Protein AF-A0ABD1D2Y3-F1 (afdb_monomer)

Structure (mmCIF, N/CA/C/O backbone):
data_AF-A0ABD1D2Y3-F1
#
_entry.id   AF-A0ABD1D2Y3-F1
#
loop_
_atom_site.group_PDB
_atom_site.id
_atom_site.type_symbol
_atom_site.label_atom_id
_atom_site.label_alt_id
_atom_site.label_comp_id
_atom_site.label_asym_id
_atom_site.label_entity_id
_atom_site.label_seq_id
_atom_site.pdbx_PDB_ins_code
_atom_site.Cartn_x
_atom_site.Cartn_y
_atom_site.Cartn_z
_atom_site.occupancy
_atom_site.B_iso_or_equiv
_atom_site.auth_seq_id
_atom_site.auth_comp_id
_atom_site.auth_asym_id
_atom_site.auth_atom_id
_atom_site.pdbx_PDB_model_num
ATOM 1 N N . MET A 1 1 ? -33.681 12.086 17.241 1.00 41.03 1 MET A N 1
ATOM 2 C CA . MET A 1 1 ? -33.984 13.473 16.838 1.00 41.03 1 MET A CA 1
ATOM 3 C C . MET A 1 1 ? -32.694 14.278 16.810 1.00 41.03 1 MET A C 1
ATOM 5 O O . MET A 1 1 ? -32.224 14.688 17.855 1.00 41.03 1 MET A O 1
ATOM 9 N N . SER A 1 2 ? -32.106 14.436 15.630 1.00 34.97 2 SER A N 1
ATOM 10 C CA . SER A 1 2 ? -31.665 15.720 15.072 1.00 34.97 2 SER A CA 1
ATOM 11 C C . SER A 1 2 ? -31.356 15.434 13.601 1.00 34.97 2 SER A C 1
ATOM 13 O O . SER A 1 2 ? -30.567 14.550 13.270 1.00 34.97 2 SER A O 1
ATOM 15 N N . GLY A 1 3 ? -32.131 16.057 12.718 1.00 41.81 3 GLY A N 1
ATOM 16 C CA . GLY A 1 3 ? -31.920 15.987 11.283 1.00 41.81 3 GLY A CA 1
ATOM 17 C C . GLY A 1 3 ? -30.818 16.964 10.914 1.00 41.81 3 GLY A C 1
ATOM 18 O O . GLY A 1 3 ? -30.924 18.146 11.219 1.00 41.81 3 GLY A O 1
ATOM 19 N N . ILE A 1 4 ? -29.780 16.461 10.259 1.00 38.25 4 ILE A N 1
ATOM 20 C CA . ILE A 1 4 ? -28.922 17.268 9.400 1.00 38.25 4 ILE A CA 1
ATOM 21 C C . ILE A 1 4 ? -28.957 16.561 8.048 1.00 38.25 4 ILE A C 1
ATOM 23 O O . ILE A 1 4 ? -28.270 15.563 7.824 1.00 38.25 4 ILE A O 1
ATOM 27 N N . GLN A 1 5 ? -29.870 17.012 7.186 1.00 40.81 5 GLN A N 1
ATOM 28 C CA . GLN A 1 5 ? -29.806 16.730 5.758 1.00 40.81 5 GLN A CA 1
ATOM 29 C C . GLN A 1 5 ? -28.647 17.557 5.198 1.00 40.81 5 GLN A C 1
ATOM 31 O O . GLN A 1 5 ? -28.662 18.780 5.281 1.00 40.81 5 GLN A O 1
ATOM 36 N N . ASN A 1 6 ? -27.632 16.889 4.657 1.00 37.16 6 ASN A N 1
ATOM 37 C CA . ASN A 1 6 ? -26.575 17.553 3.904 1.00 37.16 6 ASN A CA 1
ATOM 38 C C . ASN A 1 6 ? -27.074 17.794 2.474 1.00 37.16 6 ASN A C 1
ATOM 40 O O . ASN A 1 6 ? -26.998 16.896 1.635 1.00 37.16 6 ASN A O 1
ATOM 44 N N . GLU A 1 7 ? -27.566 19.000 2.198 1.00 36.88 7 GLU A N 1
ATOM 45 C CA . GLU A 1 7 ? -27.923 19.486 0.854 1.00 36.88 7 GLU A CA 1
ATOM 46 C C . GLU A 1 7 ? -26.685 19.908 0.040 1.00 36.88 7 GLU A C 1
ATOM 48 O O . GLU A 1 7 ? -26.599 21.012 -0.484 1.00 36.88 7 GLU A O 1
ATOM 53 N N . ALA A 1 8 ? -25.687 19.031 -0.077 1.00 38.47 8 ALA A N 1
ATOM 54 C CA . ALA A 1 8 ? -24.479 19.316 -0.862 1.00 38.47 8 ALA A CA 1
ATOM 55 C C . ALA A 1 8 ? -24.481 18.657 -2.256 1.00 38.47 8 ALA A C 1
ATOM 57 O O . ALA A 1 8 ? -23.430 18.586 -2.886 1.00 38.47 8 ALA A O 1
ATOM 58 N N . PHE A 1 9 ? -25.620 18.133 -2.737 1.00 39.16 9 PHE A N 1
ATOM 59 C CA . PHE A 1 9 ? -25.654 17.347 -3.983 1.00 39.16 9 PHE A CA 1
ATOM 60 C C . PHE A 1 9 ? -26.811 17.639 -4.961 1.00 39.16 9 PHE A C 1
ATOM 62 O O . PHE A 1 9 ? -26.957 16.887 -5.918 1.00 39.16 9 PHE A O 1
ATOM 69 N N . ASP A 1 10 ? -27.590 18.717 -4.786 1.00 34.22 10 ASP A N 1
ATOM 70 C CA . ASP A 1 10 ? -28.759 19.006 -5.653 1.00 34.22 10 ASP A CA 1
ATOM 71 C C . ASP A 1 10 ? -28.671 20.285 -6.515 1.00 34.22 10 ASP A C 1
ATOM 73 O O . ASP A 1 10 ? -29.636 20.648 -7.183 1.00 34.22 10 ASP A O 1
ATOM 77 N N . HIS A 1 11 ? -27.508 20.938 -6.621 1.00 34.12 11 HIS A N 1
ATOM 78 C CA . HIS A 1 11 ? -27.319 22.063 -7.554 1.00 34.12 11 HIS A CA 1
ATOM 79 C C . HIS A 1 11 ? -26.249 21.776 -8.615 1.00 34.12 11 HIS A C 1
ATOM 81 O O . HIS A 1 11 ? -25.207 22.419 -8.664 1.00 34.12 11 HIS A O 1
ATOM 87 N N . GLU A 1 12 ? -26.533 20.833 -9.516 1.00 39.72 12 GLU A N 1
ATOM 88 C CA . GLU A 1 12 ? -25.776 20.666 -10.769 1.00 39.72 12 GLU A CA 1
ATOM 89 C C . GLU A 1 12 ? -26.723 20.589 -11.981 1.00 39.72 12 GLU A C 1
ATOM 91 O O . GLU A 1 12 ? -26.660 19.695 -12.821 1.00 39.72 12 GLU A O 1
ATOM 96 N N . GLY A 1 13 ? -27.665 21.534 -12.050 1.00 37.09 13 GLY A N 1
ATOM 97 C CA . GLY A 1 13 ? -28.655 21.570 -13.123 1.00 37.09 13 GLY A CA 1
ATOM 98 C C . GLY A 1 13 ? -29.516 22.825 -13.135 1.00 37.09 13 GLY A C 1
ATOM 99 O O . GLY A 1 13 ? -30.727 22.703 -13.034 1.00 37.09 13 GLY A O 1
ATOM 100 N N . ASN A 1 14 ? -28.914 24.019 -13.211 1.00 30.06 14 ASN A N 1
ATOM 101 C CA . ASN A 1 14 ? -29.499 25.172 -13.915 1.00 30.06 14 ASN A CA 1
ATOM 102 C C . ASN A 1 14 ? -28.581 26.405 -13.873 1.00 30.06 14 ASN A C 1
ATOM 104 O O . ASN A 1 14 ? -28.300 26.943 -12.810 1.00 30.06 14 ASN A O 1
ATOM 108 N N . GLY A 1 15 ? -28.196 26.873 -15.065 1.00 35.88 15 GLY A N 1
ATOM 109 C CA . GLY A 1 15 ? -28.003 28.290 -15.387 1.00 35.88 15 GLY A CA 1
ATOM 110 C C . GLY A 1 15 ? -26.860 29.047 -14.708 1.00 35.88 15 GLY A C 1
ATOM 111 O O . GLY A 1 15 ? -27.070 29.723 -13.709 1.00 35.88 15 GLY A O 1
ATOM 112 N N . LEU A 1 16 ? -25.700 29.101 -15.366 1.00 29.33 16 LEU A N 1
ATOM 113 C CA . LEU A 1 16 ? -24.740 30.196 -15.190 1.00 29.33 16 LEU A CA 1
ATOM 114 C C . LEU A 1 16 ? -24.503 30.881 -16.542 1.00 29.33 16 LEU A C 1
ATOM 116 O O . LEU A 1 16 ? -23.605 30.541 -17.306 1.00 29.33 16 LEU A O 1
ATOM 120 N N . GLN A 1 17 ? -25.383 31.843 -16.833 1.00 30.52 17 GLN A N 1
ATOM 121 C CA . GLN A 1 17 ? -25.158 32.924 -17.791 1.00 30.52 17 GLN A CA 1
ATOM 122 C C . GLN A 1 17 ? -24.033 33.813 -17.243 1.00 30.52 17 GLN A C 1
ATOM 124 O O . GLN A 1 17 ? -24.237 34.555 -16.282 1.00 30.52 17 GLN A O 1
ATOM 129 N N . LEU A 1 18 ? -22.842 33.741 -17.835 1.00 31.67 18 LEU A N 1
ATOM 130 C CA . LEU A 1 18 ? -21.769 34.697 -17.569 1.00 31.67 18 LEU A CA 1
ATOM 131 C C . LEU A 1 18 ? -22.012 35.962 -18.399 1.00 31.67 18 LEU A C 1
ATOM 133 O O . LEU A 1 18 ? -21.715 36.032 -19.589 1.00 31.67 18 LEU A O 1
ATOM 137 N N . THR A 1 19 ? -22.569 36.976 -17.743 1.00 28.67 19 THR A N 1
ATOM 138 C CA . THR A 1 19 ? -22.657 38.351 -18.235 1.00 28.67 19 THR A CA 1
ATOM 139 C C . THR A 1 19 ? -21.261 38.933 -18.477 1.00 28.67 19 THR A C 1
ATOM 141 O O . THR A 1 19 ? -20.489 39.133 -17.538 1.00 28.67 19 THR A O 1
ATOM 144 N N . HIS A 1 20 ? -20.960 39.261 -19.735 1.00 29.67 20 HIS A N 1
ATOM 145 C CA . HIS A 1 20 ? -19.811 40.070 -20.141 1.00 29.67 20 HIS A CA 1
ATOM 146 C C . HIS A 1 20 ? -19.915 41.486 -19.545 1.00 29.67 20 HIS A C 1
ATOM 148 O O . HIS A 1 20 ? -20.700 42.315 -20.006 1.00 29.67 20 HIS A O 1
ATOM 154 N N . ARG A 1 21 ? -19.091 41.794 -18.538 1.00 25.98 21 ARG A N 1
ATOM 155 C CA . ARG A 1 21 ? -18.891 43.157 -18.025 1.00 25.98 21 ARG A CA 1
ATOM 156 C C . ARG A 1 21 ? -17.720 43.806 -18.771 1.00 25.98 21 ARG A C 1
ATOM 158 O O . ARG A 1 21 ? -16.565 43.479 -18.520 1.00 25.98 21 ARG A O 1
ATOM 165 N N . LYS A 1 22 ? -18.024 44.727 -19.692 1.00 37.66 22 LYS A N 1
ATOM 166 C CA . LYS A 1 22 ? -17.066 45.692 -20.265 1.00 37.66 22 LYS A CA 1
ATOM 167 C C . LYS A 1 22 ? -16.550 46.611 -19.150 1.00 37.66 22 LYS A C 1
ATOM 169 O O . LYS A 1 22 ? -17.363 47.263 -18.502 1.00 37.66 22 LYS A O 1
ATOM 174 N N . SER A 1 23 ? -15.235 46.709 -18.966 1.00 28.88 23 SER A N 1
ATOM 175 C CA . SER A 1 23 ? -14.603 47.853 -18.296 1.00 28.88 23 SER A CA 1
ATOM 176 C C . SER A 1 23 ? -13.103 47.897 -18.587 1.00 28.88 23 SER A C 1
ATOM 178 O O . SER A 1 23 ? -12.425 46.892 -18.399 1.00 28.88 23 SER A O 1
ATOM 180 N N . GLY A 1 24 ? -12.604 49.074 -18.976 1.00 27.38 24 GLY A N 1
ATOM 181 C CA . GLY A 1 24 ? -11.190 49.431 -18.841 1.00 27.38 24 GLY A CA 1
ATOM 182 C C . GLY A 1 24 ? -10.452 49.743 -20.138 1.00 27.38 24 GLY A C 1
ATOM 183 O O . GLY A 1 24 ? -9.615 48.964 -20.576 1.00 27.38 24 GLY A O 1
ATOM 184 N N . THR A 1 25 ? -10.726 50.910 -20.718 1.00 29.94 25 THR A N 1
ATOM 185 C CA . THR A 1 25 ? -9.814 51.603 -21.636 1.00 29.94 25 THR A CA 1
ATOM 186 C C . THR A 1 25 ? -8.523 51.941 -20.884 1.00 29.94 25 THR A C 1
ATOM 188 O O . THR A 1 25 ? -8.570 52.712 -19.928 1.00 29.94 25 THR A O 1
ATOM 191 N N . ILE A 1 26 ? -7.387 51.384 -21.307 1.00 31.58 26 ILE A N 1
ATOM 192 C CA . ILE A 1 26 ? -6.057 51.851 -20.900 1.00 31.58 26 ILE A CA 1
ATOM 193 C C . ILE A 1 26 ? -5.524 52.714 -22.042 1.00 31.58 26 ILE A C 1
ATOM 195 O O . ILE A 1 26 ? -5.349 52.244 -23.165 1.00 31.58 26 ILE A O 1
ATOM 199 N N . VAL A 1 27 ? -5.335 53.998 -21.746 1.00 35.53 27 VAL A N 1
ATOM 200 C CA . VAL A 1 27 ? -4.615 54.959 -22.581 1.00 35.53 27 VAL A CA 1
ATOM 201 C C . VAL A 1 27 ? -3.128 54.659 -22.424 1.00 35.53 27 VAL A C 1
ATOM 203 O O . VAL A 1 27 ? -2.599 54.837 -21.332 1.00 35.53 27 VAL A O 1
ATOM 206 N N . ASN A 1 28 ? -2.469 54.226 -23.499 1.00 30.78 28 ASN A N 1
ATOM 207 C CA . ASN A 1 28 ? -1.012 54.199 -23.574 1.00 30.78 28 ASN A CA 1
ATOM 208 C C . ASN A 1 28 ? -0.555 55.271 -24.560 1.00 30.78 28 ASN A C 1
ATOM 210 O O . ASN A 1 28 ? -0.774 55.170 -25.766 1.00 30.78 28 ASN A O 1
ATOM 214 N N . THR A 1 29 ? 0.059 56.306 -24.000 1.00 34.41 29 THR A N 1
ATOM 215 C CA . THR A 1 29 ? 0.928 57.244 -24.698 1.00 34.41 29 THR A CA 1
ATOM 216 C C . THR A 1 29 ? 2.308 56.607 -24.755 1.00 34.41 29 THR A C 1
ATOM 218 O O . THR A 1 29 ? 2.915 56.451 -23.705 1.00 34.41 29 THR A O 1
ATOM 221 N N . GLU A 1 30 ? 2.810 56.274 -25.941 1.00 32.75 30 GLU A N 1
ATOM 222 C CA . GLU A 1 30 ? 4.253 56.220 -26.193 1.00 32.75 30 GLU A CA 1
ATOM 223 C C . GLU A 1 30 ? 4.527 56.296 -27.701 1.00 32.75 30 GLU A C 1
ATOM 225 O O . GLU A 1 30 ? 4.077 55.464 -28.487 1.00 32.75 30 GLU A O 1
ATOM 230 N N . ASN A 1 31 ? 5.229 57.365 -28.084 1.00 30.62 31 ASN A N 1
ATOM 231 C CA . ASN A 1 31 ? 5.872 57.540 -29.381 1.00 30.62 31 ASN A CA 1
ATOM 232 C C . ASN A 1 31 ? 7.036 56.547 -29.498 1.00 30.62 31 ASN A C 1
ATOM 234 O O . ASN A 1 31 ? 7.832 56.433 -28.568 1.00 30.62 31 ASN A O 1
ATOM 238 N N . GLY A 1 32 ? 7.191 55.906 -30.654 1.00 29.83 32 GLY A N 1
ATOM 239 C CA . GLY A 1 32 ? 8.350 55.068 -30.940 1.00 29.83 32 GLY A CA 1
ATOM 240 C C . GLY A 1 32 ? 8.332 54.556 -32.372 1.00 29.83 32 GLY A C 1
ATOM 241 O O . GLY A 1 32 ? 7.413 53.849 -32.769 1.00 29.83 32 GLY A O 1
ATOM 242 N N . ASP A 1 33 ? 9.339 54.979 -33.124 1.00 30.86 33 ASP A N 1
ATOM 243 C CA . ASP A 1 33 ? 9.594 54.745 -34.540 1.00 30.86 33 ASP A CA 1
ATOM 244 C C . ASP A 1 33 ? 9.588 53.280 -35.009 1.00 30.86 33 ASP A C 1
ATOM 246 O O . ASP A 1 33 ? 9.881 52.346 -34.267 1.00 30.86 33 ASP A O 1
ATOM 250 N N . SER A 1 34 ? 9.470 53.171 -36.336 1.00 29.97 34 SER A N 1
ATOM 251 C CA . SER A 1 34 ? 9.926 52.082 -37.212 1.00 29.97 34 SER A CA 1
ATOM 252 C C . SER A 1 34 ? 8.887 51.027 -37.591 1.00 29.97 34 SER A C 1
ATOM 254 O O . SER A 1 34 ? 8.600 50.058 -36.891 1.00 29.97 34 SER A O 1
ATOM 256 N N . ALA A 1 35 ? 8.373 51.241 -38.802 1.00 43.06 35 ALA A N 1
ATOM 257 C CA . ALA A 1 35 ? 7.796 50.237 -39.671 1.00 43.06 35 ALA A CA 1
ATOM 258 C C . ALA A 1 35 ? 8.757 49.053 -39.851 1.00 43.06 35 ALA A C 1
ATOM 260 O O . ALA A 1 35 ? 9.929 49.254 -40.144 1.00 43.06 35 ALA A O 1
ATOM 261 N N . ASP A 1 36 ? 8.236 47.843 -39.647 1.00 39.19 36 ASP A N 1
ATOM 262 C CA . ASP A 1 36 ? 8.394 46.681 -40.531 1.00 39.19 36 ASP A CA 1
ATOM 263 C C . ASP A 1 36 ? 7.822 45.451 -39.817 1.00 39.19 36 ASP A C 1
ATOM 265 O O . ASP A 1 36 ? 8.504 44.711 -39.111 1.00 39.19 36 ASP A O 1
ATOM 269 N N . THR A 1 37 ? 6.519 45.212 -39.987 1.00 30.81 37 THR A N 1
ATOM 270 C CA . THR A 1 37 ? 5.919 43.914 -39.660 1.00 30.81 37 THR A CA 1
ATOM 271 C C . THR A 1 37 ? 5.556 43.224 -40.963 1.00 30.81 37 THR A C 1
ATOM 273 O O . THR A 1 37 ? 4.469 43.402 -41.511 1.00 30.81 37 THR A O 1
ATOM 276 N N . ALA A 1 38 ? 6.503 42.437 -41.472 1.00 36.91 38 ALA A N 1
ATOM 277 C CA . ALA A 1 38 ? 6.246 41.472 -42.524 1.00 36.91 38 ALA A CA 1
ATOM 278 C C . ALA A 1 38 ? 5.106 40.537 -42.083 1.00 36.91 38 ALA A C 1
ATOM 280 O O . ALA A 1 38 ? 5.171 39.857 -41.056 1.00 36.91 38 ALA A O 1
ATOM 281 N N . SER A 1 39 ? 4.038 40.528 -42.870 1.00 36.91 39 SER A N 1
ATOM 282 C CA . SER A 1 39 ? 2.887 39.651 -42.734 1.00 36.91 39 SER A CA 1
ATOM 283 C C . SER A 1 39 ? 3.297 38.187 -42.934 1.00 36.91 39 SER A C 1
ATOM 285 O O . SER A 1 39 ? 3.439 37.695 -44.051 1.00 36.91 39 SER A O 1
ATOM 287 N N . LEU A 1 40 ? 3.459 37.446 -41.836 1.00 46.78 40 LEU A N 1
ATOM 288 C CA . LEU A 1 40 ? 3.514 35.982 -41.874 1.00 46.78 40 LEU A CA 1
ATOM 289 C C . LEU A 1 40 ? 2.100 35.422 -42.136 1.00 46.78 40 LEU A C 1
ATOM 291 O O . LEU A 1 40 ? 1.141 35.855 -41.488 1.00 46.78 40 LEU A O 1
ATOM 295 N N . PRO A 1 41 ? 1.920 34.438 -43.039 1.00 47.22 41 PRO A N 1
ATOM 296 C CA . PRO A 1 41 ? 0.601 33.928 -43.398 1.00 47.22 41 PRO A CA 1
ATOM 297 C C . PRO A 1 41 ? 0.079 32.997 -42.291 1.00 47.22 41 PRO A C 1
ATOM 299 O O . PRO A 1 41 ? 0.283 31.785 -42.318 1.00 47.22 41 PRO A O 1
ATOM 302 N N . SER A 1 42 ? -0.611 33.553 -41.291 1.00 51.34 42 SER A N 1
ATOM 303 C CA . SER A 1 42 ? -1.209 32.788 -40.180 1.00 51.34 42 SER A CA 1
ATOM 304 C C . SER A 1 42 ? -2.572 32.163 -40.520 1.00 51.34 42 SER A C 1
ATOM 306 O O . SER A 1 42 ? -3.074 31.321 -39.774 1.00 51.34 42 SER A O 1
ATOM 308 N N . ASN A 1 43 ? -3.161 32.527 -41.664 1.00 57.28 43 ASN A N 1
ATOM 309 C CA . ASN A 1 43 ? -4.552 32.198 -41.989 1.00 57.28 43 ASN A CA 1
ATOM 310 C C . ASN A 1 43 ? -4.737 30.753 -42.507 1.00 57.28 43 ASN A C 1
ATOM 312 O O . ASN A 1 43 ? -5.722 30.084 -42.199 1.00 57.28 43 ASN A O 1
ATOM 316 N N . SER A 1 44 ? -3.752 30.218 -43.240 1.00 57.03 44 SER A N 1
ATOM 317 C CA . SER A 1 44 ? -3.853 28.872 -43.832 1.00 57.03 44 SER A CA 1
ATOM 318 C C . SER A 1 44 ? -3.702 27.755 -42.790 1.00 57.03 44 SER A C 1
ATOM 320 O O . SER A 1 44 ? -4.517 26.835 -42.740 1.00 57.03 44 SER A O 1
ATOM 322 N N . LYS A 1 45 ? -2.718 27.865 -41.881 1.00 56.00 45 LYS A N 1
ATOM 323 C CA . LYS A 1 45 ? -2.490 26.848 -40.838 1.00 56.00 45 LYS A CA 1
ATOM 324 C C . LYS A 1 45 ? -3.667 26.757 -39.863 1.00 56.00 45 LYS A C 1
ATOM 326 O O . LYS A 1 45 ? -4.088 25.653 -39.543 1.00 56.00 45 LYS A O 1
ATOM 331 N N . ARG A 1 46 ? -4.240 27.896 -39.455 1.00 62.56 46 ARG A N 1
ATOM 332 C CA . ARG A 1 46 ? -5.395 27.946 -38.541 1.00 62.56 46 ARG A CA 1
ATOM 333 C C . ARG A 1 46 ? -6.629 27.257 -39.150 1.00 62.56 46 ARG A C 1
ATOM 335 O O . ARG A 1 46 ? -7.205 26.387 -38.516 1.00 62.56 46 ARG A O 1
ATOM 342 N N . THR A 1 47 ? -6.891 27.485 -40.441 1.00 74.12 47 THR A N 1
ATOM 343 C CA . THR A 1 47 ? -7.978 26.820 -41.191 1.00 74.12 47 THR A CA 1
ATOM 344 C C . THR A 1 47 ? -7.829 25.291 -41.253 1.00 74.12 47 THR A C 1
ATOM 346 O O . THR A 1 47 ? -8.822 24.566 -41.256 1.00 74.12 47 THR A O 1
ATOM 349 N N . VAL A 1 48 ? -6.595 24.781 -41.322 1.00 75.94 48 VAL A N 1
ATOM 350 C CA . VAL A 1 48 ? -6.325 23.335 -41.348 1.00 75.94 48 VAL A CA 1
ATOM 351 C C . VAL A 1 48 ? -6.542 22.713 -39.969 1.00 75.94 48 VAL A C 1
ATOM 353 O O . VAL A 1 48 ? -7.220 21.692 -39.885 1.00 75.94 48 VAL A O 1
ATOM 356 N N . TYR A 1 49 ? -6.037 23.336 -38.896 1.00 74.75 49 TYR A N 1
ATOM 357 C CA . TYR A 1 49 ? -6.265 22.858 -37.526 1.00 74.75 49 TYR A CA 1
ATOM 358 C C . TYR A 1 49 ? -7.744 22.899 -37.131 1.00 74.75 49 TYR A C 1
ATOM 360 O O . TYR A 1 49 ? -8.214 21.941 -36.527 1.00 74.75 49 TYR A O 1
ATOM 368 N N . ASP A 1 50 ? -8.487 23.933 -37.534 1.00 78.12 50 ASP A N 1
ATOM 369 C CA . ASP A 1 50 ? -9.920 24.056 -37.237 1.00 78.12 50 ASP A CA 1
ATOM 370 C C . ASP A 1 50 ? -10.738 22.978 -37.974 1.00 78.12 50 ASP A C 1
ATOM 372 O O . ASP A 1 50 ? -11.555 22.289 -37.368 1.00 78.12 50 ASP A O 1
ATOM 376 N N . LYS A 1 51 ? -10.434 22.713 -39.255 1.00 80.81 51 LYS A N 1
ATOM 377 C CA . LYS A 1 51 ? -11.054 21.605 -40.010 1.00 80.81 51 LYS A CA 1
ATOM 378 C C . LYS A 1 51 ? -10.705 20.229 -39.441 1.00 80.81 51 LYS A C 1
ATOM 380 O O . LYS A 1 51 ? -11.540 19.327 -39.460 1.00 80.81 51 LYS A O 1
ATOM 385 N N . LEU A 1 52 ? -9.475 20.046 -38.957 1.00 78.94 52 LEU A N 1
ATOM 386 C CA . LEU A 1 52 ? -9.059 18.831 -38.254 1.00 78.94 52 LEU A CA 1
ATOM 387 C C . LEU A 1 52 ? -9.792 18.688 -36.916 1.00 78.94 52 LEU A C 1
ATOM 389 O O . LEU A 1 52 ? -10.238 17.588 -36.607 1.00 78.94 52 LEU A O 1
ATOM 393 N N . GLY A 1 53 ? -9.969 19.777 -36.166 1.00 79.50 53 GLY A N 1
ATOM 394 C CA . GLY A 1 53 ? -10.742 19.815 -34.925 1.00 79.50 53 GLY A CA 1
ATOM 395 C C . GLY A 1 53 ? -12.197 19.403 -35.139 1.00 79.50 53 GLY A C 1
ATOM 396 O O . GLY A 1 53 ? -12.671 18.485 -34.474 1.00 79.50 53 GLY A O 1
ATOM 397 N N . ASP A 1 54 ? -12.860 19.974 -36.145 1.00 81.75 54 ASP A N 1
ATOM 398 C CA . ASP A 1 54 ? -14.250 19.649 -36.487 1.00 81.75 54 ASP A CA 1
ATOM 399 C C . ASP A 1 54 ? -14.420 18.185 -36.925 1.00 81.75 54 ASP A C 1
ATOM 401 O O . ASP A 1 54 ? -15.399 17.525 -36.567 1.00 81.75 54 ASP A O 1
ATOM 405 N N . LEU A 1 55 ? -13.457 17.635 -37.676 1.00 80.00 55 LEU A N 1
ATOM 406 C CA . LEU A 1 55 ? -13.449 16.215 -38.042 1.00 80.00 55 LEU A CA 1
ATOM 407 C C . LEU A 1 55 ? -13.196 15.312 -36.827 1.00 80.00 55 LEU A C 1
ATOM 409 O O . LEU A 1 55 ? -13.848 14.275 -36.687 1.00 80.00 55 LEU A O 1
ATOM 413 N N . VAL A 1 56 ? -12.280 15.703 -35.939 1.00 82.12 56 VAL A N 1
ATOM 414 C CA . VAL A 1 56 ? -11.965 14.960 -34.713 1.00 82.12 56 VAL A CA 1
ATOM 415 C C . VAL A 1 56 ? -13.154 14.954 -33.760 1.00 82.12 56 VAL A C 1
ATOM 417 O O . VAL A 1 56 ? -13.473 13.896 -33.223 1.00 82.12 56 VAL A O 1
ATOM 420 N N . ASP A 1 57 ? -13.856 16.073 -33.580 1.00 80.62 57 ASP A N 1
ATOM 421 C CA . ASP A 1 57 ? -15.046 16.122 -32.729 1.00 80.62 57 ASP A CA 1
ATOM 422 C C . ASP A 1 57 ? -16.232 15.379 -33.358 1.00 80.62 57 ASP A C 1
ATOM 424 O O . ASP A 1 57 ? -16.935 14.646 -32.654 1.00 80.62 57 ASP A O 1
ATOM 428 N N . LYS A 1 58 ? -16.398 15.447 -34.687 1.00 84.19 58 LYS A N 1
ATOM 429 C CA . LYS A 1 58 ? -17.429 14.688 -35.416 1.00 84.19 58 LYS A CA 1
ATOM 430 C C . LYS A 1 58 ? -17.249 13.174 -35.292 1.00 84.19 58 LYS A C 1
ATOM 432 O O . LYS A 1 58 ? -18.234 12.449 -35.160 1.00 84.19 58 LYS A O 1
ATOM 437 N N . TYR A 1 59 ? -16.008 12.691 -35.296 1.00 84.31 59 TYR A N 1
ATOM 438 C CA . TYR A 1 59 ? -15.690 11.264 -35.192 1.00 84.31 59 TYR A CA 1
ATOM 439 C C . TYR A 1 59 ? -15.155 10.845 -33.820 1.00 84.31 59 TYR A C 1
ATOM 441 O O . TYR A 1 59 ? -14.721 9.710 -33.656 1.00 84.31 59 TYR A O 1
ATOM 449 N N . LYS A 1 60 ? -15.231 11.700 -32.798 1.00 83.06 60 LYS A N 1
ATOM 450 C CA . LYS A 1 60 ? -14.614 11.497 -31.474 1.00 83.06 60 LYS A CA 1
ATOM 451 C C . LYS A 1 60 ? -14.934 10.153 -30.830 1.00 83.06 60 LYS A C 1
ATOM 453 O O . LYS A 1 60 ? -14.055 9.498 -30.273 1.00 83.06 60 LYS A O 1
ATOM 458 N N . ALA A 1 61 ? -16.194 9.726 -30.918 1.00 76.62 61 ALA A N 1
ATOM 459 C CA . ALA A 1 61 ? -16.634 8.436 -30.394 1.00 76.62 61 ALA A CA 1
ATOM 460 C C . ALA A 1 61 ? -16.029 7.264 -31.184 1.00 76.62 61 ALA A C 1
ATOM 462 O O . ALA A 1 61 ? -15.536 6.312 -30.584 1.00 76.62 61 ALA A O 1
ATOM 463 N N . GLN A 1 62 ? -16.006 7.360 -32.516 1.00 82.62 62 GLN A N 1
ATOM 464 C CA . GLN A 1 62 ? -15.415 6.345 -33.389 1.00 82.62 62 GLN A CA 1
ATOM 465 C C . GLN A 1 62 ? -13.893 6.290 -33.249 1.00 82.62 62 GLN A C 1
ATOM 467 O O . GLN A 1 62 ? -13.348 5.201 -33.159 1.00 82.62 62 GLN A O 1
ATOM 472 N N . ILE A 1 63 ? -13.218 7.435 -33.134 1.00 82.12 63 ILE A N 1
ATOM 473 C CA . ILE A 1 63 ? -11.775 7.533 -32.881 1.00 82.12 63 ILE A CA 1
ATOM 474 C C . ILE A 1 63 ? -11.432 6.913 -31.526 1.00 82.12 63 ILE A C 1
ATOM 476 O O . ILE A 1 63 ? -10.490 6.132 -31.435 1.00 82.12 63 ILE A O 1
ATOM 480 N N . ARG A 1 64 ? -12.214 7.196 -30.474 1.00 80.19 64 ARG A N 1
ATOM 481 C CA . ARG A 1 64 ? -12.010 6.589 -29.150 1.00 80.19 64 ARG A CA 1
ATOM 482 C C . ARG A 1 64 ? -12.180 5.068 -29.194 1.00 80.19 64 ARG A C 1
ATOM 484 O O . ARG A 1 64 ? -11.364 4.363 -28.608 1.00 80.19 64 ARG A O 1
ATOM 491 N N . ILE A 1 65 ? -13.208 4.563 -29.880 1.00 80.62 65 ILE A N 1
ATOM 492 C CA . ILE A 1 65 ? -13.433 3.117 -30.038 1.00 80.62 65 ILE A CA 1
ATOM 493 C C . ILE A 1 65 ? -12.317 2.489 -30.877 1.00 80.62 65 ILE A C 1
ATOM 495 O O . ILE A 1 65 ? -11.753 1.484 -30.464 1.00 80.62 65 ILE A O 1
ATOM 499 N N . ALA A 1 66 ? -11.956 3.096 -32.007 1.00 84.31 66 ALA A N 1
ATOM 500 C CA . ALA A 1 66 ? -10.897 2.614 -32.885 1.00 84.31 66 ALA A CA 1
ATOM 501 C C . ALA A 1 66 ? -9.550 2.562 -32.158 1.00 84.31 66 ALA A C 1
ATOM 503 O O . ALA A 1 66 ? -8.874 1.544 -32.208 1.00 84.31 66 ALA A O 1
ATOM 504 N N . TRP A 1 67 ? -9.192 3.608 -31.410 1.00 84.31 67 TRP A N 1
ATOM 505 C CA . TRP A 1 67 ? -7.979 3.626 -30.592 1.00 84.31 67 TRP A CA 1
ATOM 506 C C . TRP A 1 67 ? -7.984 2.518 -29.536 1.00 84.31 67 TRP A C 1
ATOM 508 O O . TRP A 1 67 ? -6.984 1.827 -29.362 1.00 84.31 67 TRP A O 1
ATOM 518 N N . LEU A 1 68 ? -9.120 2.300 -28.867 1.00 81.50 68 LEU A N 1
ATOM 519 C CA . LEU A 1 68 ? -9.251 1.263 -27.847 1.00 81.50 68 LEU A CA 1
ATOM 520 C C . LEU A 1 68 ? -9.150 -0.141 -28.464 1.00 81.50 68 LEU A C 1
ATOM 522 O O . LEU A 1 68 ? -8.448 -0.988 -27.918 1.00 81.50 68 LEU A O 1
ATOM 526 N N . VAL A 1 69 ? -9.776 -0.379 -29.620 1.00 83.69 69 VAL A N 1
ATOM 527 C CA . VAL A 1 69 ? -9.665 -1.638 -30.377 1.00 83.69 69 VAL A CA 1
ATOM 528 C C . VAL A 1 69 ? -8.225 -1.876 -30.829 1.00 83.69 69 VAL A C 1
ATOM 530 O O . VAL A 1 69 ? -7.697 -2.960 -30.599 1.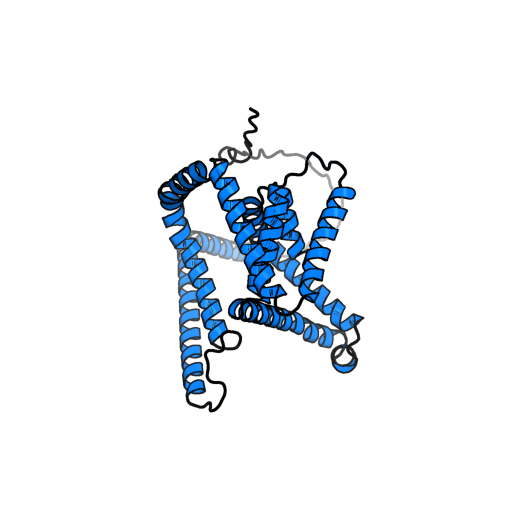00 83.69 69 VAL A O 1
ATOM 533 N N . THR A 1 70 ? -7.560 -0.864 -31.391 1.00 85.69 70 THR A N 1
ATOM 534 C CA . THR A 1 70 ? -6.151 -0.951 -31.798 1.00 85.69 70 THR A CA 1
ATOM 535 C C . THR A 1 70 ? -5.245 -1.261 -30.610 1.00 85.69 70 THR A C 1
ATOM 537 O O . THR A 1 70 ? -4.392 -2.139 -30.702 1.00 85.69 70 THR A O 1
ATOM 540 N N . LEU A 1 71 ? -5.453 -0.600 -29.468 1.00 83.25 71 LEU A N 1
ATOM 541 C CA . LEU A 1 71 ? -4.687 -0.859 -28.251 1.00 83.25 71 LEU A CA 1
ATOM 542 C C . LEU A 1 71 ? -4.899 -2.291 -27.744 1.00 83.25 71 LEU A C 1
ATOM 544 O O . LEU A 1 71 ? -3.930 -2.964 -27.410 1.00 83.25 71 LEU A O 1
ATOM 548 N N . ASN A 1 72 ? -6.138 -2.790 -27.735 1.00 82.56 72 ASN A N 1
ATOM 549 C CA . ASN A 1 72 ? -6.420 -4.175 -27.345 1.00 82.56 72 ASN A CA 1
ATOM 550 C C . ASN A 1 72 ? -5.786 -5.176 -28.324 1.00 82.56 72 ASN A C 1
ATOM 552 O O . ASN A 1 72 ? -5.215 -6.170 -27.885 1.00 82.56 72 ASN A O 1
ATOM 556 N N . ALA A 1 73 ? -5.818 -4.901 -29.631 1.00 84.56 73 ALA A N 1
ATOM 557 C CA . ALA A 1 73 ? -5.184 -5.750 -30.637 1.00 84.56 73 ALA A CA 1
ATOM 558 C C . ALA A 1 73 ? -3.662 -5.829 -30.437 1.00 84.56 73 ALA A C 1
ATOM 560 O O . ALA A 1 73 ? -3.100 -6.921 -30.441 1.00 84.56 73 ALA A O 1
ATOM 561 N N . LEU A 1 74 ? -3.003 -4.693 -30.179 1.00 86.75 74 LEU A N 1
ATOM 562 C CA . LEU A 1 74 ? -1.574 -4.650 -29.852 1.00 86.75 74 LEU A CA 1
ATOM 563 C C . LEU A 1 74 ? -1.249 -5.446 -28.584 1.00 86.75 74 LEU A C 1
ATOM 565 O O . LEU A 1 74 ? -0.271 -6.191 -28.566 1.00 86.75 74 LEU A O 1
ATOM 569 N N . VAL A 1 75 ? -2.084 -5.335 -27.547 1.00 85.94 75 VAL A N 1
ATOM 570 C CA . VAL A 1 75 ? -1.925 -6.111 -26.310 1.00 85.94 75 VAL A CA 1
ATOM 571 C C . VAL A 1 75 ? -2.040 -7.612 -26.583 1.00 85.94 75 VAL A C 1
ATOM 573 O O . VAL A 1 75 ? -1.215 -8.371 -26.085 1.00 85.94 75 VAL A O 1
ATOM 576 N N . ILE A 1 76 ? -3.003 -8.048 -27.402 1.00 84.94 76 ILE A N 1
ATOM 577 C CA . ILE A 1 76 ? -3.175 -9.464 -27.766 1.00 84.94 76 ILE A CA 1
ATOM 578 C C . ILE A 1 76 ? -1.963 -9.983 -28.548 1.00 84.94 76 ILE A C 1
ATOM 580 O O . ILE A 1 76 ? -1.463 -11.061 -28.238 1.00 84.94 76 ILE A O 1
ATOM 584 N N . ILE A 1 77 ? -1.461 -9.219 -29.524 1.00 87.50 77 ILE A N 1
ATOM 585 C CA . ILE A 1 77 ? -0.277 -9.598 -30.312 1.00 87.50 77 ILE A CA 1
ATOM 586 C C . ILE A 1 77 ? 0.950 -9.733 -29.405 1.00 87.50 77 ILE A C 1
ATOM 588 O O . ILE A 1 77 ? 1.660 -10.736 -29.466 1.00 87.50 77 ILE A O 1
ATOM 592 N N . PHE A 1 78 ? 1.173 -8.751 -28.529 1.00 87.12 78 PHE A N 1
ATOM 593 C CA . PHE A 1 78 ? 2.261 -8.786 -27.556 1.00 87.12 78 PHE A CA 1
ATOM 594 C C . PHE A 1 78 ? 2.154 -10.000 -26.626 1.00 87.12 78 PHE A C 1
ATOM 596 O O . PHE A 1 78 ? 3.146 -10.688 -26.397 1.00 87.12 78 PHE A O 1
ATOM 603 N N . PHE A 1 79 ? 0.950 -10.310 -26.138 1.00 84.94 79 PHE A N 1
ATOM 604 C CA . PHE A 1 79 ? 0.721 -11.488 -25.305 1.00 84.94 79 PHE A CA 1
ATOM 605 C C . PHE A 1 79 ? 0.927 -12.799 -26.054 1.00 84.94 79 PHE A C 1
ATOM 607 O O . PHE A 1 79 ? 1.502 -13.721 -25.484 1.00 84.94 79 PHE A O 1
ATOM 614 N N . GLY A 1 80 ? 0.518 -12.886 -27.321 1.00 82.44 80 GLY A N 1
ATOM 615 C CA . GLY A 1 80 ? 0.793 -14.047 -28.165 1.00 82.44 80 GLY A CA 1
ATOM 616 C C . GLY A 1 80 ? 2.296 -14.295 -28.303 1.00 82.44 80 GLY A C 1
ATOM 617 O O . GLY A 1 80 ? 2.758 -15.414 -28.091 1.00 82.44 80 GLY A O 1
ATOM 618 N N . PHE A 1 81 ? 3.072 -13.236 -28.550 1.00 86.06 81 PHE A N 1
ATOM 619 C CA . PHE A 1 81 ? 4.532 -13.319 -28.612 1.00 86.06 81 PHE A CA 1
ATOM 620 C C . PHE A 1 81 ? 5.154 -13.703 -27.261 1.00 86.06 81 PHE A C 1
ATOM 622 O O . PHE A 1 81 ? 6.001 -14.591 -27.200 1.00 86.06 81 PHE A O 1
ATOM 629 N N . ALA A 1 82 ? 4.699 -13.084 -26.168 1.00 82.62 82 ALA A N 1
ATOM 630 C CA . ALA A 1 82 ? 5.178 -13.383 -24.820 1.00 82.62 82 ALA A CA 1
ATOM 631 C C . ALA A 1 82 ? 4.858 -14.826 -24.389 1.00 82.62 82 ALA A C 1
ATOM 633 O O . ALA A 1 82 ? 5.693 -15.468 -23.759 1.00 82.62 82 ALA A O 1
ATOM 634 N N . THR A 1 83 ? 3.683 -15.345 -24.763 1.00 82.50 83 THR A N 1
ATOM 635 C CA . THR A 1 83 ? 3.280 -16.738 -24.507 1.00 82.50 83 THR A CA 1
ATOM 636 C C . THR A 1 83 ? 4.174 -17.699 -25.279 1.00 82.50 83 THR A C 1
ATOM 638 O O . THR A 1 83 ? 4.677 -18.656 -24.703 1.00 82.50 83 THR A O 1
ATOM 641 N N . ASN A 1 84 ? 4.423 -17.424 -26.563 1.00 83.50 84 ASN A N 1
ATOM 642 C CA . ASN A 1 84 ? 5.283 -18.266 -27.390 1.00 83.50 84 ASN A CA 1
ATOM 643 C C . ASN A 1 84 ? 6.723 -18.306 -26.852 1.00 83.50 84 ASN A C 1
ATOM 645 O O . ASN A 1 84 ? 7.298 -19.377 -26.698 1.00 83.50 84 ASN A O 1
ATOM 649 N N . HIS A 1 85 ? 7.267 -17.146 -26.468 1.00 82.12 85 HIS A N 1
ATOM 650 C CA . HIS A 1 85 ? 8.589 -17.055 -25.848 1.00 82.12 85 HIS A CA 1
ATOM 651 C C . HIS A 1 85 ? 8.659 -17.757 -24.480 1.00 82.12 85 HIS A C 1
ATOM 653 O O . HIS A 1 85 ? 9.702 -18.294 -24.114 1.00 82.12 85 HIS A O 1
ATOM 659 N N . TYR A 1 86 ? 7.566 -17.755 -23.710 1.00 76.56 86 TYR A N 1
ATOM 660 C CA . TYR A 1 86 ? 7.488 -18.484 -22.444 1.00 76.56 86 TYR A CA 1
ATOM 661 C C . TYR A 1 86 ? 7.501 -20.002 -22.661 1.00 76.56 86 TYR A C 1
ATOM 663 O O . TYR A 1 86 ? 8.297 -20.681 -22.021 1.00 76.56 86 TYR A O 1
ATOM 671 N N . LEU A 1 87 ? 6.688 -20.513 -23.592 1.00 76.06 87 LEU A N 1
ATOM 672 C CA . LEU A 1 87 ? 6.612 -21.946 -23.904 1.00 76.06 87 LEU A CA 1
ATOM 673 C C . LEU A 1 87 ? 7.950 -22.491 -24.427 1.00 76.06 87 LEU A C 1
ATOM 675 O O . LEU A 1 87 ? 8.413 -23.531 -23.970 1.00 76.06 87 LEU A O 1
ATOM 679 N N . GLU A 1 88 ? 8.626 -21.747 -25.306 1.00 77.19 88 GLU A N 1
ATOM 680 C CA . GLU A 1 88 ? 9.951 -22.118 -25.831 1.00 77.19 88 GLU A CA 1
ATOM 681 C C . GLU A 1 88 ? 11.032 -22.153 -24.728 1.00 77.19 88 GLU A C 1
ATOM 683 O O . GLU A 1 88 ? 11.957 -22.971 -24.741 1.00 77.19 88 GLU A O 1
ATOM 688 N N . LYS A 1 89 ? 10.902 -21.286 -23.718 1.00 72.75 89 LYS A N 1
ATOM 689 C CA . LYS A 1 89 ? 11.809 -21.232 -22.563 1.00 72.75 89 LYS A CA 1
ATOM 690 C C . LYS A 1 89 ? 11.489 -22.281 -21.490 1.00 72.75 89 LYS A C 1
ATOM 692 O O . LYS A 1 89 ? 12.382 -22.665 -20.737 1.00 72.75 89 LYS A O 1
ATOM 697 N N . GLU A 1 90 ? 10.243 -22.742 -21.412 1.00 68.00 90 GLU A N 1
ATOM 698 C CA . GLU A 1 90 ? 9.811 -23.819 -20.514 1.00 68.00 90 GLU A CA 1
ATOM 699 C C . GLU A 1 90 ? 10.372 -25.179 -20.960 1.00 68.00 90 GLU A C 1
ATOM 701 O O . GLU A 1 90 ? 10.852 -25.939 -20.121 1.00 68.00 90 GLU A O 1
ATOM 706 N N . GLU A 1 91 ? 10.428 -25.445 -22.271 1.00 64.62 91 GLU A N 1
ATOM 707 C CA . GLU A 1 91 ? 11.001 -26.685 -22.826 1.00 64.62 91 GLU A CA 1
ATOM 708 C C . GLU A 1 91 ? 12.520 -26.827 -22.607 1.00 64.62 91 GLU A C 1
ATOM 710 O O . GLU A 1 91 ? 13.049 -27.938 -22.597 1.00 64.62 91 GLU A O 1
ATOM 715 N N . THR A 1 92 ? 13.243 -25.720 -22.413 1.00 65.19 92 THR A N 1
ATOM 716 C CA . THR A 1 92 ? 14.717 -25.693 -22.338 1.00 65.19 92 THR A CA 1
ATOM 717 C C . THR A 1 92 ? 15.279 -25.620 -20.915 1.00 65.19 92 THR A C 1
ATOM 719 O O . THR A 1 92 ? 16.499 -25.608 -20.732 1.00 65.19 92 THR A O 1
ATOM 722 N N . CYS A 1 93 ? 14.430 -25.574 -19.887 1.00 64.94 93 CYS A N 1
ATOM 723 C CA . CYS A 1 93 ? 14.850 -25.253 -18.526 1.00 64.94 93 CYS A CA 1
ATOM 724 C C . CYS A 1 93 ? 14.765 -26.471 -17.576 1.00 64.94 93 CYS A C 1
ATOM 726 O O . CYS A 1 93 ? 13.756 -27.163 -17.495 1.00 64.94 93 CYS A O 1
ATOM 728 N N . SER A 1 94 ? 15.868 -26.744 -16.863 1.00 57.59 94 SER A N 1
ATOM 729 C CA . SER A 1 94 ? 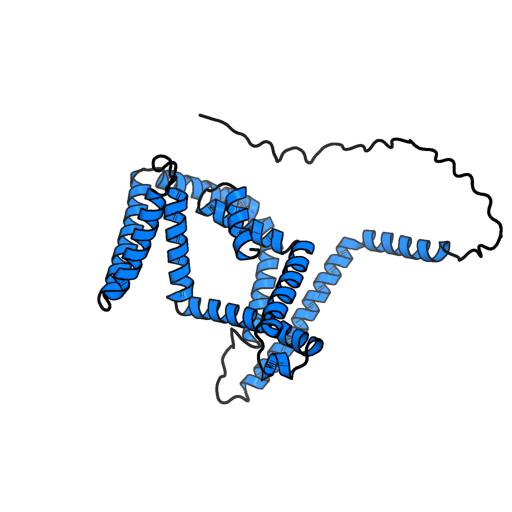16.067 -27.947 -16.026 1.00 57.59 94 SER A CA 1
ATOM 730 C C . SER A 1 94 ? 15.793 -27.709 -14.526 1.00 57.59 94 SER A C 1
ATOM 732 O O . SER A 1 94 ? 15.551 -28.650 -13.773 1.00 57.59 94 SER A O 1
ATOM 734 N N . THR A 1 95 ? 15.761 -26.448 -14.070 1.00 54.44 95 THR A N 1
ATOM 735 C CA . THR A 1 95 ? 15.479 -26.071 -12.669 1.00 54.44 95 THR A CA 1
ATOM 736 C C . THR A 1 95 ? 14.786 -24.707 -12.589 1.00 54.44 95 THR A C 1
ATOM 738 O O . THR A 1 95 ? 15.256 -23.730 -13.164 1.00 54.44 95 THR A O 1
ATOM 741 N N . GLY A 1 96 ? 13.675 -24.615 -11.845 1.00 57.56 96 GLY A N 1
ATOM 742 C CA . GLY A 1 96 ? 12.927 -23.358 -11.654 1.00 57.56 96 GLY A CA 1
ATOM 743 C C . GLY A 1 96 ? 11.811 -23.082 -12.674 1.00 57.56 96 GLY A C 1
ATOM 744 O O . GLY A 1 96 ? 11.377 -21.936 -12.802 1.00 57.56 96 GLY A O 1
ATOM 745 N N . CYS A 1 97 ? 11.327 -24.110 -13.381 1.00 58.38 97 CYS A N 1
ATOM 746 C CA . CYS A 1 97 ? 10.148 -24.033 -14.250 1.00 58.38 97 CYS A CA 1
ATOM 747 C C . CYS A 1 97 ? 8.861 -23.986 -13.425 1.00 58.38 97 CYS A C 1
ATOM 749 O O . CYS A 1 97 ? 8.294 -25.009 -13.052 1.00 58.38 97 CYS A O 1
ATOM 751 N N . GLY A 1 98 ? 8.404 -22.779 -13.126 1.00 61.84 98 GLY A N 1
ATOM 752 C CA . GLY A 1 98 ? 7.053 -22.529 -12.647 1.00 61.84 98 GLY A CA 1
ATOM 753 C C . GLY A 1 98 ? 6.510 -21.261 -13.285 1.00 61.84 98 GLY A C 1
ATOM 754 O O . GLY A 1 98 ? 7.263 -20.457 -13.844 1.00 61.84 98 GLY A O 1
ATOM 755 N N . MET A 1 99 ? 5.200 -21.039 -13.179 1.00 61.06 99 MET A N 1
ATOM 756 C CA . MET A 1 99 ? 4.650 -19.706 -13.410 1.00 61.06 99 MET A CA 1
ATOM 757 C C . MET A 1 99 ? 5.280 -18.773 -12.376 1.00 61.06 99 MET A C 1
ATOM 759 O O . MET A 1 99 ? 4.955 -18.819 -11.193 1.00 61.06 99 MET A O 1
ATOM 763 N N . GLN A 1 100 ? 6.249 -17.970 -12.801 1.00 67.69 100 GLN A N 1
ATOM 764 C CA . GLN A 1 100 ? 6.882 -16.965 -11.962 1.00 67.69 100 GLN A CA 1
ATOM 765 C C . GLN A 1 100 ? 5.831 -15.873 -11.680 1.00 67.69 100 GLN A C 1
ATOM 767 O O . GLN A 1 100 ? 5.666 -14.909 -12.421 1.00 67.69 100 GLN A O 1
ATOM 772 N N . TRP A 1 101 ? 5.015 -16.061 -10.643 1.00 70.00 101 TRP A N 1
ATOM 773 C CA . TRP A 1 101 ? 3.886 -15.168 -10.350 1.00 70.00 101 TRP A CA 1
ATOM 774 C C . TRP A 1 101 ? 4.340 -13.765 -9.940 1.00 70.00 101 TRP A C 1
ATOM 776 O O . TRP A 1 101 ? 3.613 -12.797 -10.154 1.00 70.00 101 TRP A O 1
ATOM 786 N N . CYS A 1 102 ? 5.562 -13.647 -9.413 1.00 71.88 102 CYS A N 1
ATOM 787 C CA . CYS A 1 102 ? 6.146 -12.371 -9.022 1.00 71.88 102 CYS A CA 1
ATOM 788 C C . CYS A 1 102 ? 7.175 -11.797 -10.015 1.00 71.88 102 CYS A C 1
ATOM 790 O O . CYS A 1 102 ? 7.478 -10.606 -9.983 1.00 71.88 102 CYS A O 1
ATOM 792 N N . SER A 1 103 ? 7.712 -12.582 -10.946 1.00 68.94 103 SER A N 1
ATOM 793 C CA . SER A 1 103 ? 8.727 -12.136 -11.913 1.00 68.94 103 SER A CA 1
ATOM 794 C C . SER A 1 103 ? 8.419 -12.678 -13.312 1.00 68.94 103 SER A C 1
ATOM 796 O O . SER A 1 103 ? 7.792 -13.708 -13.455 1.00 68.94 103 SER A O 1
ATOM 798 N N . GLY A 1 104 ? 8.779 -11.978 -14.388 1.00 74.81 104 GLY A N 1
ATOM 799 C CA . GLY A 1 104 ? 8.553 -12.505 -15.745 1.00 74.81 104 GLY A CA 1
ATOM 800 C C . GLY A 1 104 ? 7.074 -12.640 -16.163 1.00 74.81 104 GLY A C 1
ATOM 801 O O . GLY A 1 104 ? 6.277 -11.719 -15.976 1.00 74.81 104 GLY A O 1
ATOM 802 N N . TYR A 1 105 ? 6.725 -13.766 -16.800 1.00 74.94 105 TYR A N 1
ATOM 803 C CA . TYR A 1 105 ? 5.459 -13.957 -17.530 1.00 74.94 105 TYR A CA 1
ATOM 804 C C . TYR A 1 105 ? 4.215 -14.039 -16.625 1.00 74.94 105 TYR A C 1
ATOM 806 O O . TYR A 1 105 ? 3.177 -13.471 -16.962 1.00 74.94 105 TYR A O 1
ATOM 814 N N . GLY A 1 106 ? 4.313 -14.659 -15.442 1.00 75.44 106 GLY A N 1
ATOM 815 C CA . GLY A 1 106 ? 3.176 -14.774 -14.515 1.00 75.44 106 GLY A CA 1
ATOM 816 C C . GLY A 1 106 ? 2.704 -13.415 -13.985 1.00 75.44 106 GLY A C 1
ATOM 817 O O . GLY A 1 106 ? 1.502 -13.154 -13.924 1.00 75.44 106 GLY A O 1
ATOM 818 N N . MET A 1 107 ? 3.639 -12.500 -13.707 1.00 77.38 107 MET A N 1
ATOM 819 C CA . MET A 1 107 ? 3.325 -11.109 -13.355 1.00 77.38 107 MET A CA 1
ATOM 820 C C . MET A 1 107 ? 2.613 -10.378 -14.502 1.00 77.38 107 MET A C 1
ATOM 822 O O . MET A 1 107 ? 1.669 -9.626 -14.263 1.00 77.38 107 MET A O 1
ATOM 826 N N . LEU A 1 108 ? 3.051 -10.598 -15.745 1.00 77.75 108 LEU A N 1
ATOM 827 C CA . LEU A 1 108 ? 2.437 -9.992 -16.925 1.00 77.75 108 LEU A CA 1
ATOM 828 C C . LEU A 1 108 ? 0.971 -10.441 -17.060 1.00 77.75 108 LEU A C 1
ATOM 830 O O . LEU A 1 108 ? 0.085 -9.600 -17.212 1.00 77.75 108 LEU A O 1
ATOM 834 N N . VAL A 1 109 ? 0.709 -11.745 -16.923 1.00 79.25 109 VAL A N 1
ATOM 835 C CA . VAL A 1 109 ? -0.644 -12.326 -16.930 1.00 79.25 109 VAL A CA 1
ATOM 836 C C . VAL A 1 109 ? -1.497 -11.770 -15.789 1.00 79.25 109 VAL A C 1
ATOM 838 O O . VAL A 1 109 ? -2.648 -11.399 -16.020 1.00 79.25 109 VAL A O 1
ATOM 841 N N . LEU A 1 110 ? -0.947 -11.651 -14.576 1.00 79.81 110 LEU A N 1
ATOM 842 C CA . LEU A 1 110 ? -1.658 -11.048 -13.445 1.00 79.81 110 LEU A CA 1
ATOM 843 C C . LEU A 1 110 ? -2.021 -9.586 -13.714 1.00 79.81 110 LEU A C 1
ATOM 845 O O . LEU A 1 110 ? -3.165 -9.194 -13.492 1.00 79.81 110 LEU A O 1
ATOM 849 N N . LEU A 1 111 ? -1.082 -8.785 -14.221 1.00 79.50 111 LEU A N 1
ATOM 850 C CA . LEU A 1 111 ? -1.312 -7.374 -14.529 1.00 79.50 111 LEU A CA 1
ATOM 851 C C . LEU A 1 111 ? -2.388 -7.222 -15.608 1.00 79.50 111 LEU A C 1
ATOM 853 O O . LEU A 1 111 ? -3.320 -6.435 -15.438 1.00 79.50 111 LEU A O 1
ATOM 857 N N . LEU A 1 112 ? -2.315 -8.020 -16.676 1.00 82.06 112 LEU A N 1
ATOM 858 C CA . LEU A 1 112 ? -3.351 -8.071 -17.706 1.00 82.06 112 LEU A CA 1
ATOM 859 C C . LEU A 1 112 ? -4.707 -8.453 -17.107 1.00 82.06 112 LEU A C 1
ATOM 861 O O . LEU A 1 112 ? -5.699 -7.769 -17.352 1.00 82.06 112 LEU A O 1
ATOM 865 N N . GLY A 1 113 ? -4.739 -9.498 -16.280 1.00 80.44 113 GLY A N 1
ATOM 866 C CA . GLY A 1 113 ? -5.932 -9.942 -15.573 1.00 80.44 113 GLY A CA 1
ATOM 867 C C . GLY A 1 113 ? -6.553 -8.819 -14.747 1.00 80.44 113 GLY A C 1
ATOM 868 O O . GLY A 1 113 ? -7.735 -8.536 -14.907 1.00 80.44 113 GLY A O 1
ATOM 869 N N . PHE A 1 114 ? -5.765 -8.112 -13.934 1.00 79.31 114 PHE A N 1
ATOM 870 C CA . PHE A 1 114 ? -6.243 -6.984 -13.131 1.00 79.31 114 PHE A CA 1
ATOM 871 C C . PHE A 1 114 ? -6.743 -5.812 -13.979 1.00 79.31 114 PHE A C 1
ATOM 873 O O . PHE A 1 114 ? -7.784 -5.235 -13.660 1.00 79.31 114 PHE A O 1
ATOM 880 N N . VAL A 1 115 ? -6.049 -5.468 -15.066 1.00 81.25 115 VAL A N 1
ATOM 881 C CA . VAL A 1 115 ? -6.452 -4.374 -15.963 1.00 81.25 115 VAL A CA 1
ATOM 882 C C . VAL A 1 115 ? -7.762 -4.707 -16.678 1.00 81.25 115 VAL A C 1
ATOM 884 O O . VAL A 1 115 ? -8.686 -3.893 -16.667 1.00 81.25 115 VAL A O 1
ATOM 887 N N . TYR A 1 116 ? -7.891 -5.906 -17.249 1.00 78.44 116 TYR A N 1
ATOM 888 C CA . TYR A 1 116 ? -9.109 -6.326 -17.946 1.00 78.44 116 TYR A CA 1
ATOM 889 C C . TYR A 1 116 ? -10.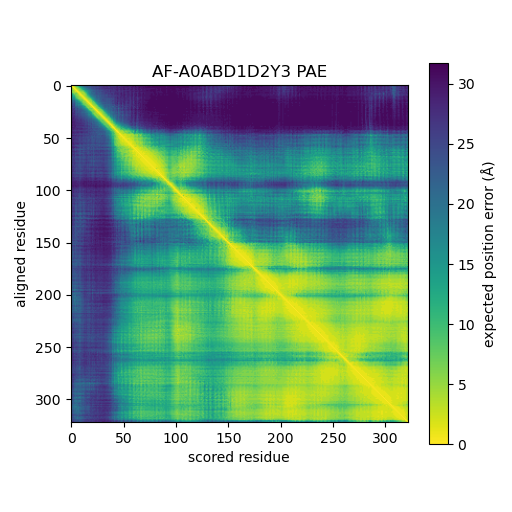268 -6.569 -16.980 1.00 78.44 116 TYR A C 1
ATOM 891 O O . TYR A 1 116 ? -11.388 -6.151 -17.266 1.00 78.44 116 TYR A O 1
ATOM 899 N N . LEU A 1 117 ? -10.017 -7.150 -15.805 1.00 78.19 117 LEU A N 1
ATOM 900 C CA . LEU A 1 117 ? -11.011 -7.265 -14.738 1.00 78.19 117 LEU A CA 1
ATOM 901 C C . LEU A 1 117 ? -11.478 -5.877 -14.282 1.00 78.19 117 LEU A C 1
ATOM 903 O O . LEU A 1 117 ? -12.675 -5.662 -14.117 1.00 78.19 117 LEU A O 1
ATOM 907 N N . GLY A 1 118 ? -10.561 -4.919 -14.124 1.00 69.38 118 GLY A N 1
ATOM 908 C CA . GLY A 1 118 ? -10.866 -3.530 -13.786 1.00 69.38 118 GLY A CA 1
ATOM 909 C C . GLY A 1 118 ? -11.696 -2.825 -14.863 1.00 69.38 118 GLY A C 1
ATOM 910 O O . GLY A 1 118 ? -12.678 -2.151 -14.541 1.00 69.38 118 GLY A O 1
ATOM 911 N N . LEU A 1 119 ? -11.361 -3.030 -16.141 1.00 75.12 119 LEU A N 1
ATOM 912 C CA . LEU A 1 119 ? -12.124 -2.523 -17.284 1.00 75.12 119 LEU A CA 1
ATOM 913 C C . LEU A 1 119 ? -13.524 -3.135 -17.339 1.00 75.12 119 LEU A C 1
ATOM 915 O O . LEU A 1 119 ? -14.501 -2.394 -17.396 1.00 75.12 119 LEU A O 1
ATOM 919 N N . VAL A 1 120 ? -13.647 -4.461 -17.245 1.00 75.69 120 VAL A N 1
ATOM 920 C CA . VAL A 1 120 ? -14.934 -5.176 -17.189 1.00 75.69 120 VAL A CA 1
ATOM 921 C C . VAL A 1 120 ? -15.747 -4.720 -15.981 1.00 75.69 120 VAL A C 1
ATOM 923 O O . VAL A 1 120 ? -16.946 -4.453 -16.095 1.00 75.69 120 VAL A O 1
ATOM 926 N N . TYR A 1 121 ? -15.101 -4.548 -14.828 1.00 73.94 121 TYR A N 1
ATOM 927 C CA . TYR A 1 121 ? -15.748 -4.043 -13.631 1.00 73.94 121 TYR A CA 1
ATOM 928 C C . TYR A 1 121 ? -16.311 -2.634 -13.854 1.00 73.94 121 TYR A C 1
ATOM 930 O O . TYR A 1 121 ? -17.463 -2.362 -13.522 1.00 73.94 121 TYR A O 1
ATOM 938 N N . PHE A 1 122 ? -15.536 -1.725 -14.446 1.00 70.25 122 PHE A N 1
ATOM 939 C CA . PHE A 1 122 ? -15.959 -0.341 -14.639 1.00 70.25 122 PHE A CA 1
ATOM 940 C C . PHE A 1 122 ? -16.973 -0.165 -15.781 1.00 70.25 122 PHE A C 1
ATOM 942 O O . PHE A 1 122 ? -17.905 0.628 -15.635 1.00 70.25 122 PHE A O 1
ATOM 949 N N . HIS A 1 123 ? -16.821 -0.904 -16.885 1.00 69.25 123 HIS A N 1
ATOM 950 C CA . HIS A 1 123 ? -17.647 -0.775 -18.092 1.00 69.25 123 HIS A CA 1
ATOM 951 C C . HIS A 1 123 ? -18.877 -1.679 -18.131 1.00 69.25 123 HIS A C 1
ATOM 953 O O . HIS A 1 123 ? -19.848 -1.310 -18.782 1.00 69.25 123 HIS A O 1
ATOM 959 N N . ILE A 1 124 ? -18.860 -2.838 -17.469 1.00 70.75 124 ILE A N 1
ATOM 960 C CA . ILE A 1 124 ? -19.963 -3.809 -17.517 1.00 70.75 124 ILE A CA 1
ATOM 961 C C . ILE A 1 124 ? -20.575 -3.961 -16.129 1.00 70.75 124 ILE A C 1
ATOM 963 O O . ILE A 1 124 ? -21.742 -3.632 -15.936 1.00 70.75 124 ILE A O 1
ATOM 967 N N . VAL A 1 125 ? -19.790 -4.379 -15.134 1.00 67.44 125 VAL A N 1
ATOM 968 C CA . VAL A 1 125 ? -20.301 -4.703 -13.788 1.00 67.44 125 VAL A CA 1
ATOM 969 C C . VAL A 1 125 ? -20.900 -3.464 -13.128 1.00 67.44 125 VAL A C 1
ATOM 971 O O . VAL A 1 125 ? -22.025 -3.499 -12.645 1.00 67.44 125 VAL A O 1
ATOM 974 N N . LYS A 1 126 ? -20.206 -2.327 -13.141 1.00 69.50 126 LYS A N 1
ATOM 975 C CA . LYS A 1 126 ? -20.681 -1.091 -12.517 1.00 69.50 126 LYS A CA 1
ATOM 976 C C . LYS A 1 126 ? -21.974 -0.566 -13.158 1.00 69.50 126 LYS A C 1
ATOM 978 O O . LYS A 1 126 ? -22.892 -0.284 -12.396 1.00 69.50 126 LYS A O 1
ATOM 983 N N . PRO A 1 127 ? -22.129 -0.416 -14.486 1.00 72.81 127 PRO A N 1
ATOM 984 C CA . PRO A 1 127 ? -23.408 0.026 -15.048 1.00 72.81 127 PRO A CA 1
ATOM 985 C C . PRO A 1 127 ? -24.515 -1.032 -14.942 1.00 72.81 127 PRO A C 1
ATOM 987 O O . PRO A 1 127 ? -25.654 -0.662 -14.654 1.00 72.81 127 PRO A O 1
ATOM 990 N N . LEU A 1 128 ? -24.192 -2.321 -15.100 1.00 70.06 128 LEU A N 1
ATOM 991 C CA . LEU A 1 128 ? -25.174 -3.409 -15.092 1.00 70.06 128 LEU A CA 1
ATOM 992 C C . LEU A 1 128 ? -25.673 -3.740 -13.681 1.00 70.06 128 LEU A C 1
ATOM 994 O O . LEU A 1 128 ? -26.872 -3.891 -13.472 1.00 70.06 128 LEU A O 1
ATOM 998 N N . LEU A 1 129 ? -24.780 -3.812 -12.691 1.00 61.81 129 LEU A N 1
ATOM 999 C CA . LEU A 1 129 ? -25.114 -4.217 -11.323 1.00 61.81 129 LEU A CA 1
ATOM 1000 C C . LEU A 1 129 ? -25.469 -3.039 -10.412 1.00 61.81 129 LEU A C 1
ATOM 1002 O O . LEU A 1 129 ? -26.190 -3.240 -9.444 1.00 61.81 129 LEU A O 1
ATOM 1006 N N . ARG A 1 130 ? -25.079 -1.787 -10.695 1.00 58.84 130 ARG A N 1
ATOM 1007 C CA . ARG A 1 130 ? -25.337 -0.662 -9.762 1.00 58.84 130 ARG A CA 1
ATOM 1008 C C . ARG A 1 130 ? -26.817 -0.435 -9.447 1.00 58.84 130 ARG A C 1
ATOM 1010 O O . ARG A 1 130 ? -27.129 -0.063 -8.316 1.00 58.84 130 ARG A O 1
ATOM 1017 N N . LYS A 1 131 ? -27.723 -0.647 -10.406 1.00 59.66 131 LYS A N 1
ATOM 1018 C CA . LYS A 1 131 ? -29.175 -0.497 -10.196 1.00 59.66 131 LYS A CA 1
ATOM 1019 C C . LYS A 1 131 ? -29.813 -1.744 -9.552 1.00 59.66 131 LYS A C 1
ATOM 1021 O O . LYS A 1 131 ? -30.401 -1.587 -8.479 1.00 59.66 131 LYS A O 1
ATOM 1026 N N . PRO A 1 132 ? -29.664 -2.967 -10.104 1.00 57.25 132 PRO A N 1
ATOM 1027 C CA . PRO A 1 132 ? -30.279 -4.159 -9.523 1.00 57.25 132 PRO A CA 1
ATOM 1028 C C . PRO A 1 132 ? -29.590 -4.617 -8.233 1.00 57.25 132 PRO A C 1
ATOM 1030 O O . PRO A 1 132 ? -30.283 -4.989 -7.300 1.00 57.25 132 PRO A O 1
ATOM 1033 N N . PHE A 1 133 ? -28.265 -4.526 -8.091 1.00 57.97 133 PHE A N 1
ATOM 1034 C CA . PHE A 1 133 ? -27.556 -4.989 -6.888 1.00 57.97 133 PHE A CA 1
ATOM 1035 C C . PHE A 1 133 ? -27.836 -4.101 -5.674 1.00 57.97 133 PHE A C 1
ATOM 1037 O O . PHE A 1 133 ? -28.142 -4.603 -4.593 1.00 57.97 133 PHE A O 1
ATOM 1044 N N . LYS A 1 134 ? -27.818 -2.768 -5.850 1.00 57.47 134 LYS A N 1
ATOM 1045 C CA . LYS A 1 134 ? -28.165 -1.835 -4.765 1.00 57.47 134 LYS A CA 1
ATOM 1046 C C . LYS A 1 134 ? -29.615 -2.031 -4.308 1.00 57.47 134 LYS A C 1
ATOM 1048 O O . LYS A 1 134 ? -29.894 -1.893 -3.122 1.00 57.47 134 LYS A O 1
ATOM 1053 N N . SER A 1 135 ? -30.530 -2.343 -5.229 1.00 58.84 135 SER A N 1
ATOM 1054 C CA . SER A 1 135 ? -31.959 -2.507 -4.939 1.00 58.84 135 SER A CA 1
ATOM 1055 C C . SER A 1 135 ? -32.333 -3.898 -4.411 1.00 58.84 135 SER A C 1
ATOM 1057 O O . SER A 1 135 ? -33.041 -3.984 -3.414 1.00 58.84 135 SER A O 1
ATOM 1059 N N . ASN A 1 136 ? -31.841 -4.967 -5.041 1.00 60.22 136 ASN A N 1
ATOM 1060 C CA . ASN A 1 136 ? -32.277 -6.347 -4.795 1.00 60.22 136 ASN A CA 1
ATOM 1061 C C . ASN A 1 136 ? -31.374 -7.133 -3.846 1.00 60.22 136 ASN A C 1
ATOM 1063 O O . ASN A 1 136 ? -31.830 -8.133 -3.311 1.00 60.22 136 ASN A O 1
ATOM 1067 N N . VAL A 1 137 ? -30.117 -6.728 -3.641 1.00 65.50 137 VAL A N 1
ATOM 1068 C CA . VAL A 1 137 ? -29.198 -7.443 -2.738 1.00 65.50 137 VAL A CA 1
ATOM 1069 C C . VAL A 1 137 ? -28.817 -6.551 -1.572 1.00 65.50 137 VAL A C 1
ATOM 1071 O O . VAL A 1 137 ? -29.099 -6.895 -0.435 1.00 65.50 137 VAL A O 1
ATOM 1074 N N . VAL A 1 138 ? -28.266 -5.362 -1.826 1.00 65.50 138 VAL A N 1
ATOM 1075 C CA . VAL A 1 138 ? -27.750 -4.500 -0.753 1.00 65.50 138 VAL A CA 1
ATOM 1076 C C . VAL A 1 138 ? -28.864 -3.996 0.157 1.00 65.50 138 VAL A C 1
ATOM 1078 O O . VAL A 1 138 ? -28.708 -4.098 1.361 1.00 65.50 138 VAL A O 1
ATOM 1081 N N . LYS A 1 139 ? -29.989 -3.489 -0.368 1.00 67.62 139 LYS A N 1
ATOM 1082 C CA . LYS A 1 139 ? -31.107 -3.013 0.471 1.00 67.62 139 LYS A CA 1
ATOM 1083 C C . LYS A 1 139 ? -31.760 -4.114 1.319 1.00 67.62 139 LYS A C 1
ATOM 1085 O O . LYS A 1 139 ? -31.937 -3.871 2.510 1.00 67.62 139 LYS A O 1
ATOM 1090 N N . PRO A 1 140 ? -32.144 -5.290 0.782 1.00 70.56 140 PRO A N 1
ATOM 1091 C CA . PRO A 1 140 ? -32.721 -6.341 1.613 1.00 70.56 140 PRO A CA 1
ATOM 1092 C C . PRO A 1 140 ? -31.6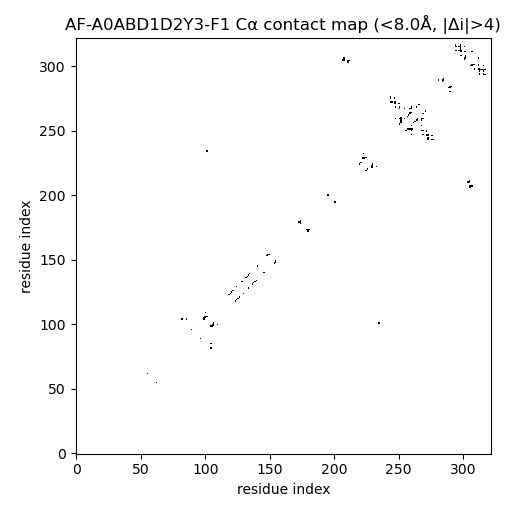75 -6.966 2.530 1.00 70.56 140 PRO A C 1
ATOM 1094 O O . PRO A 1 140 ? -31.970 -7.153 3.701 1.00 70.56 140 PRO A O 1
ATOM 1097 N N . LEU A 1 141 ? -30.439 -7.188 2.070 1.00 65.25 141 LEU A N 1
ATOM 1098 C CA . LEU A 1 141 ? -29.372 -7.703 2.926 1.00 65.25 141 LEU A CA 1
ATOM 1099 C C . LEU A 1 141 ? -29.040 -6.715 4.041 1.00 65.25 141 LEU A C 1
ATOM 1101 O O . LEU A 1 141 ? -29.018 -7.114 5.190 1.00 65.25 141 LEU A O 1
ATOM 1105 N N . SER A 1 142 ? -28.870 -5.421 3.767 1.00 64.81 142 SER A N 1
ATOM 1106 C CA . SER A 1 142 ? -28.599 -4.427 4.813 1.00 64.81 142 SER A CA 1
ATOM 1107 C C . SER A 1 142 ? -29.766 -4.265 5.783 1.00 64.81 142 SER A C 1
ATOM 1109 O O . SER A 1 142 ? -29.548 -3.886 6.926 1.00 64.81 142 SER A O 1
ATOM 1111 N N . ARG A 1 143 ? -31.006 -4.524 5.348 1.00 66.50 143 ARG A N 1
ATOM 1112 C CA . ARG A 1 143 ? -32.204 -4.440 6.195 1.00 66.50 143 ARG A CA 1
ATOM 1113 C C . ARG A 1 143 ? -32.382 -5.702 7.035 1.00 66.50 143 ARG A C 1
ATOM 1115 O O . ARG A 1 143 ? -32.648 -5.587 8.220 1.00 66.50 143 ARG A O 1
ATOM 1122 N N . THR A 1 144 ? -32.153 -6.885 6.471 1.00 62.56 144 THR A N 1
ATOM 1123 C CA . THR A 1 144 ? -32.168 -8.164 7.196 1.00 62.56 144 THR A CA 1
ATOM 1124 C C . THR A 1 144 ? -30.987 -8.261 8.153 1.00 62.56 144 THR A C 1
ATOM 1126 O O . THR A 1 144 ? -31.178 -8.513 9.337 1.00 62.56 144 THR A O 1
ATOM 1129 N N . LEU A 1 145 ? -29.776 -7.973 7.674 1.00 63.25 145 LEU A N 1
ATOM 1130 C CA . LEU A 1 145 ? -28.563 -7.915 8.483 1.00 63.25 145 LEU A CA 1
ATOM 1131 C C . LEU A 1 145 ? -28.655 -6.774 9.500 1.00 63.25 145 LEU A C 1
ATOM 1133 O O . LEU A 1 145 ? -28.255 -6.955 10.638 1.00 63.25 145 LEU A O 1
ATOM 1137 N N . GLY A 1 146 ? -29.247 -5.634 9.134 1.00 60.50 146 GLY A N 1
ATOM 1138 C CA . GLY A 1 146 ? -29.502 -4.512 10.037 1.00 60.50 146 GLY A CA 1
ATOM 1139 C C . GLY A 1 146 ? -30.514 -4.842 11.129 1.00 60.50 146 GLY A C 1
ATOM 1140 O O . GLY A 1 146 ? -30.271 -4.500 12.275 1.00 60.50 146 GLY A O 1
ATOM 1141 N N . ASN A 1 147 ? -31.599 -5.553 10.823 1.00 62.28 147 ASN A N 1
ATOM 1142 C CA . ASN A 1 147 ? -32.582 -5.993 11.814 1.00 62.28 147 ASN A CA 1
ATOM 1143 C C . ASN A 1 147 ? -31.996 -7.078 12.723 1.00 62.28 147 ASN A C 1
ATOM 1145 O O . ASN A 1 147 ? -32.175 -7.011 13.937 1.00 62.28 147 ASN A O 1
ATOM 1149 N N . PHE A 1 148 ? -31.219 -8.005 12.157 1.00 58.34 148 PHE A N 1
ATOM 1150 C CA . PHE A 1 148 ? -30.492 -9.021 12.909 1.00 58.34 148 PHE A CA 1
ATOM 1151 C C . PHE A 1 148 ? -29.482 -8.363 13.857 1.00 58.34 148 PHE A C 1
ATOM 1153 O O . PHE A 1 148 ? -29.628 -8.480 15.066 1.00 58.34 148 PHE A O 1
ATOM 1160 N N . PHE A 1 149 ? -28.553 -7.551 13.340 1.00 55.44 149 PHE A N 1
ATOM 1161 C CA . PHE A 1 149 ? -27.561 -6.802 14.123 1.00 55.44 149 PHE A CA 1
ATOM 1162 C C . PHE A 1 149 ? -28.127 -5.613 14.916 1.00 55.44 149 PHE A C 1
ATOM 1164 O O . PHE A 1 149 ? -27.389 -5.010 15.693 1.00 55.44 149 PHE A O 1
ATOM 1171 N N . SER A 1 150 ? -29.398 -5.231 14.761 1.00 60.91 150 SER A N 1
ATOM 1172 C CA . SER A 1 150 ? -30.021 -4.216 15.628 1.00 60.91 150 SER A CA 1
ATOM 1173 C C . SER A 1 150 ? -30.360 -4.778 17.000 1.00 60.91 150 SER A C 1
ATOM 1175 O O . SER A 1 150 ? -30.357 -4.025 17.975 1.00 60.91 150 SER A O 1
ATOM 1177 N N . SER A 1 151 ? -30.595 -6.091 17.082 1.00 71.38 151 SER A N 1
ATOM 1178 C CA . SER A 1 151 ? -30.824 -6.755 18.353 1.00 71.38 151 SER A CA 1
ATOM 1179 C C . SER A 1 151 ? -29.564 -6.635 19.201 1.00 71.38 151 SER A C 1
ATOM 1181 O O . SER A 1 151 ? -28.461 -6.971 18.758 1.00 71.38 151 SER A O 1
ATOM 1183 N N . LEU A 1 152 ? -29.724 -6.158 20.436 1.00 70.88 152 LEU A N 1
ATOM 1184 C CA . LEU A 1 152 ? -28.633 -6.057 21.406 1.00 70.88 152 LEU A CA 1
ATOM 1185 C C . LEU A 1 152 ? -27.923 -7.411 21.567 1.00 70.88 152 LEU A C 1
ATOM 1187 O O . LEU A 1 152 ? -26.699 -7.465 21.636 1.00 70.88 152 LEU A O 1
ATOM 1191 N N . TRP A 1 153 ? -28.692 -8.500 21.504 1.00 76.88 153 TRP A N 1
ATOM 1192 C CA . TRP A 1 153 ? -28.211 -9.877 21.565 1.00 76.88 153 TRP A CA 1
ATOM 1193 C C . TRP A 1 153 ? -27.370 -10.288 20.357 1.00 76.88 153 TRP A C 1
ATOM 1195 O O . TRP A 1 153 ? -26.415 -11.037 20.518 1.00 76.88 153 TRP A O 1
ATOM 1205 N N . ALA A 1 154 ? -27.659 -9.775 19.161 1.00 77.44 154 ALA A N 1
ATOM 1206 C CA . ALA A 1 154 ? -26.849 -10.061 17.979 1.00 77.44 154 ALA A CA 1
ATOM 1207 C C . ALA A 1 154 ? -25.534 -9.276 17.980 1.00 77.44 154 ALA A C 1
ATOM 1209 O O . ALA A 1 154 ? -24.501 -9.817 17.595 1.00 77.44 154 ALA A O 1
ATOM 1210 N N . LYS A 1 155 ? -25.539 -8.024 18.464 1.00 77.44 155 LYS A N 1
ATOM 1211 C CA . LYS A 1 155 ? -24.296 -7.257 18.674 1.00 77.44 155 LYS A CA 1
ATOM 1212 C C . LYS A 1 155 ? -23.419 -7.919 19.728 1.00 77.44 155 LYS A C 1
ATOM 1214 O O . LYS A 1 155 ? -22.220 -8.074 19.515 1.00 77.44 155 LYS A O 1
ATOM 1219 N N . LEU A 1 156 ? -24.028 -8.322 20.842 1.00 80.31 156 LEU A N 1
ATOM 1220 C CA . LEU A 1 156 ? -23.331 -8.984 21.935 1.00 80.31 156 LEU A CA 1
ATOM 1221 C C . LEU A 1 156 ? -22.827 -10.369 21.511 1.00 80.31 156 LEU A C 1
ATOM 1223 O O . LEU A 1 156 ? -21.683 -10.702 21.791 1.00 80.31 156 LEU A O 1
ATOM 1227 N N . GLY A 1 157 ? -23.631 -11.128 20.763 1.00 84.38 157 GLY A N 1
ATOM 1228 C CA . GLY A 1 157 ? -23.252 -12.422 20.200 1.00 84.38 157 GLY A CA 1
ATOM 1229 C C . GLY A 1 157 ? -22.103 -12.316 19.198 1.00 84.38 157 GLY A C 1
ATOM 1230 O O . GLY A 1 157 ? -21.120 -13.033 19.330 1.00 84.38 157 GLY A O 1
ATOM 1231 N N . ALA A 1 158 ? -22.166 -11.381 18.245 1.00 82.12 158 ALA A N 1
ATOM 1232 C CA . ALA A 1 158 ? -21.078 -11.158 17.291 1.00 82.12 158 ALA A CA 1
ATOM 1233 C C . ALA A 1 158 ? -19.782 -10.707 17.987 1.00 82.12 158 ALA A C 1
ATOM 1235 O O . ALA A 1 158 ? -18.709 -11.216 17.674 1.00 82.12 158 ALA A 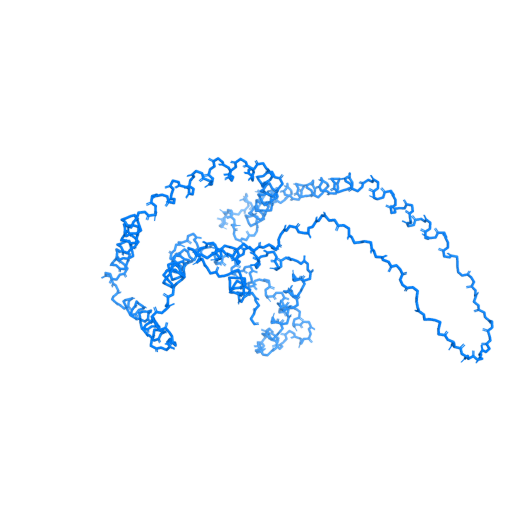O 1
ATOM 1236 N N . CYS A 1 159 ? -19.884 -9.802 18.965 1.00 82.38 159 CYS A N 1
ATOM 1237 C CA . CYS A 1 159 ? -18.746 -9.387 19.787 1.00 82.38 159 CYS A CA 1
ATOM 1238 C C . CYS A 1 159 ? -18.163 -10.571 20.575 1.00 82.38 159 CYS A C 1
ATOM 1240 O O . CYS A 1 159 ? -16.951 -10.770 20.579 1.00 82.38 159 CYS A O 1
ATOM 1242 N N . GLY A 1 160 ? -19.024 -11.401 21.171 1.00 86.19 160 GLY A N 1
ATOM 1243 C CA . GLY A 1 160 ? -18.633 -12.608 21.893 1.00 86.19 160 GLY A CA 1
ATOM 1244 C C . GLY A 1 160 ? -17.906 -13.614 21.004 1.00 86.19 160 GLY A C 1
ATOM 1245 O O . GLY A 1 160 ? -16.852 -14.104 21.388 1.00 86.19 160 GLY A O 1
ATOM 1246 N N . VAL A 1 161 ? -18.403 -13.868 19.790 1.00 88.12 161 VAL A N 1
ATOM 1247 C CA . VAL A 1 161 ? -17.741 -14.758 18.820 1.00 88.12 161 VAL A CA 1
ATOM 1248 C C . VAL A 1 161 ? -16.361 -14.228 18.431 1.00 88.12 161 VAL A C 1
ATOM 1250 O O . VAL A 1 161 ? -15.406 -14.999 18.415 1.00 88.12 161 VAL A O 1
ATOM 1253 N N . ILE A 1 162 ? -16.229 -12.924 18.163 1.00 86.69 162 ILE A N 1
ATOM 1254 C CA . ILE A 1 162 ? -14.936 -12.304 17.831 1.00 86.69 162 ILE A CA 1
ATOM 1255 C C . ILE A 1 162 ? -13.961 -12.416 19.010 1.00 86.69 162 ILE A C 1
ATOM 1257 O O . ILE A 1 162 ? -12.810 -12.800 18.812 1.00 86.69 162 ILE A O 1
ATOM 1261 N N . LEU A 1 163 ? -14.418 -12.138 20.235 1.00 86.44 163 LEU A N 1
ATOM 1262 C CA . LEU A 1 163 ? -13.602 -12.263 21.446 1.00 86.44 163 LEU A CA 1
ATOM 1263 C C . LEU A 1 163 ? -13.160 -13.703 21.703 1.00 86.44 163 LEU A C 1
ATOM 1265 O O . LEU A 1 163 ? -11.998 -13.931 22.025 1.00 86.44 163 LEU A O 1
ATOM 1269 N N . VAL A 1 164 ? -14.058 -14.675 21.537 1.00 90.31 164 VAL A N 1
ATOM 1270 C CA . VAL A 1 164 ? -13.736 -16.099 21.695 1.00 90.31 164 VAL A CA 1
ATOM 1271 C C . VAL A 1 164 ? -12.749 -16.547 20.621 1.00 90.31 164 VAL A C 1
ATOM 1273 O O . VAL A 1 164 ? -11.764 -17.201 20.948 1.00 90.31 164 VAL A O 1
ATOM 1276 N N . ALA A 1 165 ? -12.950 -16.157 19.361 1.00 89.12 165 ALA A N 1
ATOM 1277 C CA . ALA A 1 165 ? -12.015 -16.464 18.280 1.00 89.12 165 ALA A CA 1
ATOM 1278 C C . ALA A 1 165 ? -10.624 -15.869 18.547 1.00 89.12 165 ALA A C 1
ATOM 1280 O O . ALA A 1 165 ? -9.618 -16.557 18.378 1.00 89.12 165 ALA A O 1
ATOM 1281 N N . PHE A 1 166 ? -10.564 -14.623 19.023 1.00 87.38 166 PHE A N 1
ATOM 1282 C CA . PHE A 1 166 ? -9.317 -13.972 19.414 1.00 87.38 166 PHE A CA 1
ATOM 1283 C C . PHE A 1 166 ? -8.649 -14.674 20.604 1.00 87.38 166 PHE A C 1
ATOM 1285 O O . PHE A 1 166 ? -7.454 -14.942 20.561 1.00 87.38 166 PHE A O 1
ATOM 1292 N N . ALA A 1 167 ? -9.410 -15.043 21.637 1.00 86.38 167 ALA A N 1
ATOM 1293 C CA . ALA A 1 167 ? -8.888 -15.764 22.795 1.00 86.38 167 ALA A CA 1
ATOM 1294 C C . ALA A 1 167 ? -8.351 -17.155 22.419 1.00 86.38 167 ALA A C 1
ATOM 1296 O O . ALA A 1 167 ? -7.279 -17.539 22.880 1.00 86.38 167 ALA A O 1
ATOM 1297 N N . ILE A 1 168 ? -9.054 -17.890 21.549 1.00 90.44 168 ILE A N 1
ATOM 1298 C CA . ILE A 1 168 ? -8.591 -19.175 21.008 1.00 90.44 168 ILE A CA 1
ATOM 1299 C C . ILE A 1 168 ? -7.305 -18.978 20.204 1.00 90.44 168 ILE A C 1
ATOM 1301 O O . ILE A 1 168 ? -6.356 -19.738 20.389 1.00 90.44 168 ILE A O 1
ATOM 1305 N N . PHE A 1 169 ? -7.249 -17.955 19.348 1.00 88.19 169 PHE A N 1
ATOM 1306 C CA . PHE A 1 169 ? -6.051 -17.627 18.580 1.00 88.19 169 PHE A CA 1
ATOM 1307 C C . PHE A 1 169 ? -4.861 -17.329 19.501 1.00 88.19 169 PHE A C 1
ATOM 1309 O O . PHE A 1 169 ? -3.810 -17.949 19.360 1.00 88.19 169 PHE A O 1
ATOM 1316 N N . CYS A 1 170 ? -5.040 -16.455 20.496 1.00 85.12 170 CYS A N 1
ATOM 1317 C CA . CYS A 1 170 ? -4.008 -16.166 21.487 1.00 85.12 170 CYS A CA 1
ATOM 1318 C C . CYS A 1 170 ? -3.592 -17.424 22.248 1.00 85.12 170 CYS A C 1
ATOM 1320 O O . CYS A 1 170 ? -2.404 -17.633 22.453 1.00 85.12 170 CYS A O 1
ATOM 1322 N N . PHE A 1 171 ? -4.533 -18.284 22.638 1.00 87.06 171 PHE A N 1
ATOM 1323 C CA . PHE A 1 171 ? -4.214 -19.521 23.343 1.00 87.06 171 PHE A CA 1
ATOM 1324 C C . PHE A 1 171 ? -3.370 -20.467 22.486 1.00 87.06 171 PHE A C 1
ATOM 1326 O O . PHE A 1 171 ? -2.380 -20.993 22.979 1.00 87.06 171 PHE A O 1
ATOM 1333 N N . ILE A 1 172 ? -3.714 -20.656 21.209 1.00 88.69 172 ILE A N 1
ATOM 1334 C CA . ILE A 1 172 ? -2.920 -21.473 20.280 1.00 88.69 172 ILE A CA 1
ATOM 1335 C C . ILE A 1 172 ? -1.508 -20.901 20.136 1.00 88.69 172 ILE A C 1
ATOM 1337 O O . ILE A 1 172 ? -0.545 -21.643 20.261 1.00 88.69 172 ILE A O 1
ATOM 1341 N N . GLU A 1 173 ? -1.383 -19.591 19.925 1.00 84.00 173 GLU A N 1
ATOM 1342 C CA . GLU A 1 173 ? -0.087 -18.950 19.670 1.00 84.00 173 GLU A CA 1
ATOM 1343 C C . GLU A 1 173 ? 0.780 -18.782 20.933 1.00 84.00 173 GLU A C 1
ATOM 1345 O O . GLU A 1 173 ? 1.985 -18.588 20.798 1.00 84.00 173 GLU A O 1
ATOM 1350 N N . THR A 1 174 ? 0.193 -18.847 22.136 1.00 83.75 174 THR A N 1
ATOM 1351 C CA . THR A 1 174 ? 0.891 -18.668 23.431 1.00 83.75 174 THR A CA 1
ATOM 1352 C C . THR A 1 174 ? 1.330 -19.992 24.059 1.00 83.75 174 THR A C 1
ATOM 1354 O O . THR A 1 174 ? 2.198 -19.987 24.927 1.00 83.75 174 THR A O 1
ATOM 1357 N N . LYS A 1 175 ? 0.740 -21.127 23.654 1.00 83.75 175 LYS A N 1
ATOM 1358 C CA . LYS A 1 175 ? 1.012 -22.448 24.253 1.00 83.75 175 LYS A CA 1
ATOM 1359 C C . LYS A 1 175 ? 2.493 -22.806 24.283 1.00 83.75 175 LYS A C 1
ATOM 1361 O O . LYS A 1 175 ? 2.955 -23.333 25.289 1.00 83.75 175 LYS A O 1
ATOM 1366 N N . ASP A 1 176 ? 3.192 -22.518 23.193 1.00 79.25 176 ASP A N 1
ATOM 1367 C CA . ASP A 1 176 ? 4.575 -22.946 22.999 1.00 79.25 176 ASP A CA 1
ATOM 1368 C C . ASP A 1 176 ? 5.587 -21.841 23.363 1.00 79.25 176 ASP A C 1
ATOM 1370 O O . ASP A 1 176 ? 6.711 -22.141 23.753 1.00 79.25 176 ASP A O 1
ATOM 1374 N N . GLU A 1 177 ? 5.183 -20.564 23.309 1.00 82.12 177 GLU A N 1
ATOM 1375 C CA . GLU A 1 177 ? 6.056 -19.401 23.536 1.00 82.12 177 GLU A CA 1
ATOM 1376 C C . GLU A 1 177 ? 5.354 -18.316 24.385 1.00 82.12 177 GLU A C 1
ATOM 1378 O O . GLU A 1 177 ? 4.645 -17.456 23.844 1.00 82.12 177 GLU A O 1
ATOM 1383 N N . PRO A 1 178 ? 5.557 -18.286 25.719 1.00 80.44 178 PRO A N 1
ATOM 1384 C CA . PRO A 1 178 ? 4.899 -17.314 26.599 1.00 80.44 178 PRO A CA 1
ATOM 1385 C C . PRO A 1 178 ? 5.366 -15.868 26.372 1.00 80.44 178 PRO A C 1
ATOM 1387 O O . PRO A 1 178 ? 4.668 -14.929 26.757 1.00 80.44 178 PRO A O 1
ATOM 1390 N N . GLU A 1 179 ? 6.508 -15.661 25.710 1.00 84.19 179 GLU A N 1
ATOM 1391 C CA . GLU A 1 179 ? 7.034 -14.331 25.373 1.00 84.19 179 GLU A CA 1
ATOM 1392 C C . GLU A 1 179 ? 6.074 -13.528 24.485 1.00 84.19 179 GLU A C 1
ATOM 1394 O O . GLU A 1 179 ? 5.982 -12.307 24.598 1.00 84.19 179 GLU A O 1
ATOM 1399 N N . ARG A 1 180 ? 5.264 -14.206 23.665 1.00 83.56 180 ARG A N 1
ATOM 1400 C CA . ARG A 1 180 ? 4.262 -13.570 22.795 1.00 83.56 180 ARG A CA 1
ATOM 1401 C C . ARG A 1 180 ? 3.154 -12.865 23.573 1.00 83.56 180 ARG A C 1
ATOM 1403 O O . ARG A 1 180 ? 2.546 -11.916 23.071 1.00 83.56 180 ARG A O 1
ATOM 1410 N N . LEU A 1 181 ? 2.927 -13.263 24.826 1.00 83.50 181 LEU A N 1
ATOM 1411 C CA . LEU A 1 181 ? 1.998 -12.583 25.724 1.00 83.50 181 LEU A CA 1
ATOM 1412 C C . LEU A 1 181 ? 2.474 -11.158 26.053 1.00 83.50 181 LEU A C 1
ATOM 1414 O O . LEU A 1 181 ? 1.649 -10.275 26.294 1.00 83.50 181 LEU A O 1
ATOM 1418 N N . MET A 1 182 ? 3.785 -10.895 25.983 1.00 89.00 182 MET A N 1
ATOM 1419 C CA . MET A 1 182 ? 4.358 -9.565 26.199 1.00 89.00 182 MET A CA 1
ATOM 1420 C C . MET A 1 182 ? 3.858 -8.553 25.161 1.00 89.00 182 MET A C 1
ATOM 1422 O O . MET A 1 182 ? 3.565 -7.411 25.515 1.00 89.00 182 MET A O 1
ATOM 1426 N N . SER A 1 183 ? 3.669 -8.961 23.901 1.00 88.06 183 SER A N 1
ATOM 1427 C CA . SER A 1 183 ? 3.099 -8.090 22.863 1.00 88.06 183 SER A CA 1
ATOM 1428 C C . SER A 1 183 ? 1.635 -7.732 23.144 1.00 88.06 183 SER A C 1
ATOM 1430 O O . SER A 1 183 ? 1.225 -6.593 22.908 1.00 88.06 183 SER A O 1
ATOM 1432 N N . LEU A 1 184 ? 0.850 -8.666 23.701 1.00 86.75 184 LEU A N 1
ATOM 1433 C CA . LEU A 1 184 ? -0.536 -8.404 24.104 1.00 86.75 184 LEU A CA 1
ATOM 1434 C C . LEU A 1 184 ? -0.596 -7.416 25.277 1.00 86.75 184 LEU A C 1
ATOM 1436 O O . LEU A 1 184 ? -1.402 -6.483 25.256 1.00 86.75 184 LEU A O 1
ATOM 1440 N N . VAL A 1 185 ? 0.291 -7.584 26.264 1.00 90.81 185 VAL A N 1
ATOM 1441 C CA . VAL A 1 185 ? 0.441 -6.640 27.380 1.00 90.81 185 VAL A CA 1
ATOM 1442 C C . VAL A 1 185 ? 0.841 -5.260 26.860 1.00 90.81 185 VAL A C 1
ATOM 1444 O O . VAL A 1 185 ? 0.207 -4.278 27.230 1.00 90.81 185 VAL A O 1
ATOM 1447 N N . GLY A 1 186 ? 1.808 -5.173 25.941 1.00 93.00 186 GLY A N 1
ATOM 1448 C CA . GLY A 1 186 ? 2.219 -3.908 25.327 1.00 93.00 186 GLY A CA 1
ATOM 1449 C C . GLY A 1 186 ? 1.064 -3.178 24.635 1.00 93.00 186 GLY A C 1
ATOM 1450 O O . GLY A 1 186 ? 0.863 -1.984 24.859 1.00 93.00 186 GLY A O 1
ATOM 1451 N N . MET A 1 187 ? 0.242 -3.895 23.862 1.00 91.44 187 MET A N 1
ATOM 1452 C CA . MET A 1 187 ? -0.955 -3.321 23.240 1.00 91.44 187 MET A CA 1
ATOM 1453 C C . MET A 1 187 ? -1.966 -2.819 24.286 1.00 91.44 187 MET A C 1
ATOM 1455 O O . MET A 1 187 ? -2.500 -1.717 24.143 1.00 91.44 187 MET A O 1
ATOM 1459 N N . ALA A 1 188 ? -2.204 -3.577 25.362 1.00 92.31 188 ALA A N 1
ATOM 1460 C CA . ALA A 1 188 ? -3.071 -3.143 26.458 1.00 92.31 188 ALA A CA 1
ATOM 1461 C C . ALA A 1 188 ? -2.528 -1.883 27.157 1.00 92.31 188 ALA A C 1
ATOM 1463 O O . ALA A 1 188 ? -3.289 -0.952 27.425 1.00 92.31 188 ALA A O 1
ATOM 1464 N N . THR A 1 189 ? -1.214 -1.807 27.385 1.00 95.25 189 THR A N 1
ATOM 1465 C CA . THR A 1 189 ? -0.553 -0.632 27.965 1.00 95.25 189 THR A CA 1
ATOM 1466 C C . THR A 1 189 ? -0.72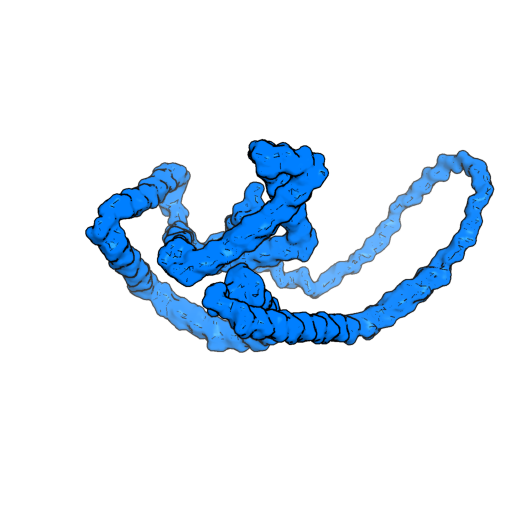8 0.609 27.090 1.00 95.25 189 THR A C 1
ATOM 1468 O O . THR A 1 189 ? -1.028 1.676 27.623 1.00 95.25 189 THR A O 1
ATOM 1471 N N . LEU A 1 190 ? -0.621 0.488 25.760 1.00 94.50 190 LEU A N 1
ATOM 1472 C CA . LEU A 1 190 ? -0.872 1.606 24.842 1.00 94.50 190 LEU A CA 1
ATOM 1473 C C . LEU A 1 190 ? -2.321 2.110 24.927 1.00 94.50 190 LEU A C 1
ATOM 1475 O O . LEU A 1 190 ? -2.538 3.322 24.939 1.00 94.50 190 LEU A O 1
ATOM 1479 N N . PHE A 1 191 ? -3.310 1.216 25.056 1.00 92.62 191 PHE A N 1
ATOM 1480 C CA . PHE A 1 191 ? -4.704 1.629 25.270 1.00 92.62 191 PHE A CA 1
ATOM 1481 C C . PHE A 1 191 ? -4.919 2.317 26.612 1.00 92.62 191 PHE A C 1
ATOM 1483 O O . PHE A 1 191 ? -5.625 3.323 26.667 1.00 92.62 191 PHE A O 1
ATOM 1490 N N . ILE A 1 192 ? -4.309 1.805 27.683 1.00 93.75 192 ILE A N 1
ATOM 1491 C CA . ILE A 1 192 ? -4.391 2.418 29.013 1.00 93.75 192 ILE A CA 1
ATOM 1492 C C . ILE A 1 192 ? -3.777 3.820 28.979 1.00 93.75 192 ILE A C 1
ATOM 1494 O O . ILE A 1 192 ? -4.399 4.770 29.452 1.00 93.75 192 ILE A O 1
ATOM 1498 N N . LEU A 1 193 ? -2.604 3.978 28.362 1.00 95.56 193 LEU A N 1
ATOM 1499 C CA . LEU A 1 193 ? -1.951 5.276 28.224 1.00 95.56 193 LEU A CA 1
ATOM 1500 C C . LEU A 1 193 ? -2.800 6.247 27.392 1.00 95.56 193 LEU A C 1
ATOM 1502 O O . LEU A 1 193 ? -3.020 7.382 27.810 1.00 95.56 193 LEU A O 1
ATOM 1506 N N . ALA A 1 194 ? -3.349 5.792 26.262 1.00 93.44 194 ALA A N 1
ATOM 1507 C CA . ALA A 1 194 ? -4.255 6.593 25.440 1.00 93.44 194 ALA A CA 1
ATOM 1508 C C . ALA A 1 194 ? -5.523 7.013 26.207 1.00 93.44 194 ALA A C 1
ATOM 1510 O O . ALA A 1 194 ? -6.005 8.134 26.040 1.00 93.44 194 ALA A O 1
ATOM 1511 N N . PHE A 1 195 ? -6.050 6.143 27.074 1.00 92.56 195 PHE A N 1
ATOM 1512 C CA . PHE A 1 195 ? -7.200 6.447 27.924 1.00 92.56 195 PHE A CA 1
ATOM 1513 C C . PHE A 1 195 ? -6.863 7.485 29.004 1.00 92.56 195 PHE A C 1
ATOM 1515 O O . PHE A 1 195 ? -7.639 8.419 29.199 1.00 92.56 195 PHE A O 1
ATOM 1522 N N . ILE A 1 196 ? -5.699 7.373 29.656 1.00 95.00 196 ILE A N 1
ATOM 1523 C CA . ILE A 1 196 ? -5.232 8.318 30.687 1.00 95.00 196 ILE A CA 1
ATOM 1524 C C . ILE A 1 196 ? -4.943 9.698 30.084 1.00 95.00 196 ILE A C 1
ATOM 1526 O O . ILE A 1 196 ? -5.327 10.714 30.660 1.00 95.00 196 ILE A O 1
ATOM 1530 N N . CYS A 1 197 ? -4.303 9.754 28.914 1.00 95.62 197 CYS A N 1
ATOM 1531 C CA . CYS A 1 197 ? -4.005 11.008 28.221 1.00 95.62 197 CYS A CA 1
ATOM 1532 C C . CYS A 1 197 ? -5.230 11.627 27.520 1.00 95.62 197 CYS A C 1
ATOM 1534 O O . CYS A 1 197 ? -5.140 12.734 26.985 1.00 95.62 197 CYS A O 1
ATOM 1536 N N . SER A 1 198 ? -6.379 10.942 27.501 1.00 94.62 198 SER A N 1
ATOM 1537 C CA . SER A 1 198 ? -7.587 11.445 26.853 1.00 94.62 198 SER A CA 1
ATOM 1538 C C . SER A 1 198 ? -8.180 12.629 27.613 1.00 94.62 198 SER A C 1
ATOM 1540 O O . SER A 1 198 ? -8.461 12.560 28.808 1.00 94.62 198 SER A O 1
ATOM 1542 N N . LYS A 1 199 ? -8.463 13.720 26.893 1.00 94.31 199 LYS A N 1
ATOM 1543 C CA . LYS A 1 199 ? -9.123 14.906 27.460 1.00 94.31 199 LYS A CA 1
ATOM 1544 C C . LYS A 1 199 ? -10.567 14.631 27.899 1.00 94.31 199 LYS A C 1
ATOM 1546 O O . LYS A 1 199 ? -11.061 15.268 28.828 1.00 94.31 199 LYS A O 1
ATOM 1551 N N . HIS A 1 200 ? -11.251 13.704 27.225 1.00 93.81 200 HIS A N 1
ATOM 1552 C CA . HIS A 1 200 ? -12.661 13.379 27.453 1.00 93.81 200 HIS A CA 1
ATOM 1553 C C . HIS A 1 200 ? -12.884 11.854 27.467 1.00 93.81 200 HIS A C 1
ATOM 1555 O O . HIS A 1 200 ? -13.505 11.316 26.545 1.00 93.81 200 HIS A O 1
ATOM 1561 N N . PRO A 1 201 ? -12.422 11.140 28.514 1.00 87.44 201 PRO A N 1
ATOM 1562 C CA . PRO A 1 201 ? -12.463 9.675 28.562 1.00 87.44 201 PRO A CA 1
ATOM 1563 C C . PRO A 1 201 ? -13.889 9.099 28.559 1.00 87.44 201 PRO A C 1
ATOM 1565 O O . PRO A 1 201 ? -14.102 7.969 28.133 1.00 87.44 201 PRO A O 1
ATOM 1568 N N . THR A 1 202 ? -14.891 9.882 28.970 1.00 87.81 202 THR A N 1
ATOM 1569 C CA . THR A 1 202 ? -16.303 9.465 29.005 1.00 87.81 202 THR A CA 1
ATOM 1570 C C . THR A 1 202 ? -17.033 9.592 27.664 1.00 87.81 202 THR A C 1
ATOM 1572 O O . THR A 1 202 ? -18.129 9.056 27.525 1.00 87.81 202 THR A O 1
ATOM 1575 N N . ARG A 1 203 ? -16.462 10.290 26.669 1.00 92.44 203 ARG A N 1
ATOM 1576 C CA . ARG A 1 203 ? -17.082 10.506 25.342 1.00 92.44 203 ARG A CA 1
ATOM 1577 C C . ARG A 1 203 ? -16.383 9.749 24.212 1.00 92.44 203 ARG A C 1
ATOM 1579 O O . ARG A 1 203 ? -16.511 10.118 23.046 1.00 92.44 203 ARG A O 1
ATOM 1586 N N . ILE A 1 204 ? -15.641 8.697 24.542 1.00 89.62 204 ILE A N 1
ATOM 1587 C CA . ILE A 1 204 ? -14.932 7.895 23.546 1.00 89.62 204 ILE A CA 1
ATOM 1588 C C . ILE A 1 204 ? -15.946 7.099 22.720 1.00 89.62 204 ILE A C 1
ATOM 1590 O O . ILE A 1 204 ? -16.745 6.325 23.246 1.00 89.62 204 IL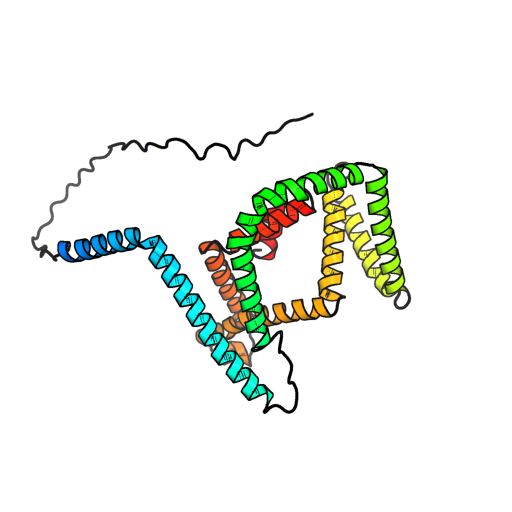E A O 1
ATOM 1594 N N . ASN A 1 205 ? -15.894 7.265 21.399 1.00 88.56 205 ASN A N 1
ATOM 1595 C CA . ASN A 1 205 ? -16.630 6.401 20.490 1.00 88.56 205 ASN A CA 1
ATOM 1596 C C . ASN A 1 205 ? -15.861 5.083 20.322 1.00 88.56 205 ASN A C 1
ATOM 1598 O O . ASN A 1 205 ? -14.848 5.027 19.628 1.00 88.56 205 ASN A O 1
ATOM 1602 N N . TYR A 1 206 ? -16.346 4.015 20.953 1.00 87.56 206 TYR A N 1
ATOM 1603 C CA . TYR A 1 206 ? -15.678 2.711 20.941 1.00 87.56 206 TYR A CA 1
ATOM 1604 C C . TYR A 1 206 ? -15.702 2.013 19.578 1.00 87.56 206 TYR A C 1
ATOM 1606 O O . TYR A 1 206 ? -14.889 1.124 19.340 1.00 87.56 206 TYR A O 1
ATOM 1614 N N . ARG A 1 207 ? -16.605 2.399 18.665 1.00 86.62 207 ARG A N 1
ATOM 1615 C CA . ARG A 1 207 ? -16.738 1.724 17.367 1.00 86.62 207 ARG A CA 1
ATOM 1616 C C . ARG A 1 207 ? -15.480 1.884 16.491 1.00 86.62 207 ARG A C 1
ATOM 1618 O O . ARG A 1 207 ? -14.944 0.847 16.107 1.00 86.62 207 ARG A O 1
ATOM 1625 N N . PRO A 1 208 ? -14.970 3.101 16.200 1.00 90.81 208 PRO A N 1
ATOM 1626 C CA . PRO A 1 208 ? -13.710 3.268 15.470 1.00 90.81 208 PRO A CA 1
ATOM 1627 C C . PRO A 1 208 ? -12.512 2.616 16.162 1.00 90.81 208 PRO A C 1
ATOM 1629 O O . PRO A 1 208 ? -11.669 2.043 15.483 1.00 90.81 208 PRO A O 1
ATOM 1632 N N . VAL A 1 209 ? -12.456 2.661 17.498 1.00 91.62 209 VAL A N 1
ATOM 1633 C CA . VAL A 1 209 ? -11.342 2.093 18.274 1.00 91.62 209 VAL A CA 1
ATOM 1634 C C . VAL A 1 209 ? -11.315 0.569 18.142 1.00 91.62 209 VAL A C 1
ATOM 1636 O O . VAL A 1 209 ? -10.328 0.011 17.680 1.00 91.62 209 VAL A O 1
ATOM 1639 N N . VAL A 1 210 ? -12.414 -0.117 18.472 1.00 89.31 210 VAL A N 1
ATOM 1640 C CA . VAL A 1 210 ? -12.475 -1.588 18.433 1.00 89.31 210 VAL A CA 1
ATOM 1641 C C . VAL A 1 210 ? -12.368 -2.109 17.001 1.00 89.31 210 VAL A C 1
ATOM 1643 O O . VAL A 1 210 ? -11.606 -3.042 16.746 1.00 89.31 210 VAL A O 1
ATOM 1646 N N . LEU A 1 211 ? -13.093 -1.508 16.049 1.00 91.06 211 LEU A N 1
ATOM 1647 C CA . LEU A 1 211 ? -13.022 -1.938 14.651 1.00 91.06 211 LEU A CA 1
ATOM 1648 C C . LEU A 1 211 ? -11.656 -1.638 14.037 1.00 91.06 211 LEU A C 1
ATOM 1650 O O . LEU A 1 211 ? -11.130 -2.500 13.346 1.00 91.06 211 LEU A O 1
ATOM 1654 N N . GLY A 1 212 ? -11.059 -0.474 14.308 1.00 92.12 212 GLY A N 1
ATOM 1655 C CA . GLY A 1 212 ? -9.732 -0.124 13.801 1.00 92.12 212 GLY A CA 1
ATOM 1656 C C . GLY A 1 212 ? -8.672 -1.131 14.239 1.00 92.12 212 GLY A C 1
ATOM 1657 O O . GLY A 1 212 ? -7.948 -1.661 13.402 1.00 92.12 212 GLY A O 1
ATOM 1658 N N . VAL A 1 213 ? -8.660 -1.483 15.525 1.00 91.88 213 VAL A N 1
ATOM 1659 C CA . VAL A 1 213 ? -7.733 -2.481 16.086 1.00 91.88 213 VAL A CA 1
ATOM 1660 C C . VAL A 1 213 ? -7.989 -3.864 15.511 1.00 91.88 213 VAL A C 1
ATOM 1662 O O . VAL A 1 213 ? -7.050 -4.557 15.132 1.00 91.88 213 VAL A O 1
ATOM 1665 N N . THR A 1 214 ? -9.259 -4.249 15.383 1.00 90.62 214 THR A N 1
ATOM 1666 C CA . THR A 1 214 ? -9.635 -5.526 14.768 1.00 90.62 214 THR A CA 1
ATOM 1667 C C . THR A 1 214 ? -9.149 -5.591 13.320 1.00 90.62 214 THR A C 1
ATOM 1669 O O . THR A 1 214 ? -8.535 -6.576 12.929 1.00 90.62 214 THR A O 1
ATOM 1672 N N . PHE A 1 215 ? -9.357 -4.540 12.523 1.00 91.44 215 PHE A N 1
ATOM 1673 C CA . PHE A 1 215 ? -8.889 -4.494 11.137 1.00 91.44 215 PHE A CA 1
ATOM 1674 C C . PHE A 1 215 ? -7.366 -4.466 11.031 1.00 91.44 215 PHE A C 1
ATOM 1676 O O . PHE A 1 215 ? -6.822 -5.156 10.175 1.00 91.44 215 PHE A O 1
ATOM 1683 N N . GLN A 1 216 ? -6.675 -3.734 11.906 1.00 92.94 216 GLN A N 1
ATOM 1684 C CA . GLN A 1 216 ? -5.214 -3.727 11.957 1.00 92.94 216 GLN A CA 1
ATOM 1685 C C . GLN A 1 216 ? -4.662 -5.118 12.298 1.00 92.94 216 GLN A C 1
ATOM 1687 O O . GLN A 1 216 ? -3.726 -5.584 11.653 1.00 92.94 216 GLN A O 1
ATOM 1692 N N . PHE A 1 217 ? -5.278 -5.812 13.258 1.00 91.19 217 PHE A N 1
ATOM 1693 C CA . PHE A 1 217 ? -4.921 -7.180 13.622 1.00 91.19 217 PHE A CA 1
ATOM 1694 C C . PHE A 1 217 ? -5.184 -8.172 12.479 1.00 91.19 217 PHE A C 1
ATOM 1696 O O . PHE A 1 217 ? -4.310 -8.970 12.144 1.00 91.19 217 PHE A O 1
ATOM 1703 N N . LEU A 1 218 ? -6.352 -8.094 11.833 1.00 92.00 218 LEU A N 1
ATOM 1704 C CA . LEU A 1 218 ? -6.694 -8.941 10.687 1.00 92.00 218 LEU A CA 1
ATOM 1705 C C . LEU A 1 218 ? -5.760 -8.704 9.496 1.00 92.00 218 LEU A C 1
ATOM 1707 O O . LEU A 1 218 ? -5.342 -9.665 8.855 1.00 92.00 218 LEU A O 1
ATOM 1711 N N . LEU A 1 219 ? -5.401 -7.446 9.221 1.00 92.12 219 LEU A N 1
ATOM 1712 C CA . LEU A 1 219 ? -4.426 -7.102 8.190 1.00 92.12 219 LEU A CA 1
ATOM 1713 C C . LEU A 1 219 ? -3.049 -7.671 8.549 1.00 92.12 219 LEU A C 1
ATOM 1715 O O . LEU A 1 219 ? -2.419 -8.287 7.702 1.00 92.12 219 LEU A O 1
ATOM 1719 N N . GLY A 1 220 ? -2.615 -7.571 9.808 1.00 92.81 220 GLY A N 1
ATOM 1720 C CA . GLY A 1 220 ? -1.375 -8.199 10.275 1.00 92.81 220 GLY A CA 1
ATOM 1721 C C . GLY A 1 220 ? -1.367 -9.722 10.100 1.00 92.81 220 GLY A C 1
ATOM 1722 O O . GLY A 1 220 ? -0.399 -10.281 9.588 1.00 92.81 220 GLY A O 1
ATOM 1723 N N . LEU A 1 221 ? -2.462 -10.403 10.449 1.00 91.12 221 LEU A N 1
ATOM 1724 C CA . LEU A 1 221 ? -2.599 -11.850 10.259 1.00 91.12 221 LEU A CA 1
ATOM 1725 C C . LEU A 1 221 ? -2.553 -12.217 8.768 1.00 91.12 221 LEU A C 1
ATOM 1727 O O . LEU A 1 221 ? -1.858 -13.156 8.380 1.00 91.12 221 LEU A O 1
ATOM 1731 N N . PHE A 1 222 ? -3.229 -11.440 7.925 1.00 92.62 222 PHE A N 1
ATOM 1732 C CA . PHE A 1 222 ? -3.231 -11.638 6.480 1.00 92.62 222 PHE A CA 1
ATOM 1733 C C . PHE A 1 222 ? -1.853 -11.402 5.845 1.00 92.62 222 PHE A C 1
ATOM 1735 O O . PHE A 1 222 ? -1.406 -12.222 5.051 1.00 92.62 222 PHE A O 1
ATOM 1742 N N . CYS A 1 223 ? -1.159 -10.319 6.194 1.00 92.88 223 CYS A N 1
ATOM 1743 C CA . CYS A 1 223 ? 0.104 -9.952 5.552 1.00 92.88 223 CYS A CA 1
ATOM 1744 C C . CYS A 1 223 ? 1.306 -10.723 6.105 1.00 92.88 223 CYS A C 1
ATOM 1746 O O . CYS A 1 223 ? 2.233 -11.019 5.360 1.00 92.88 223 CYS A O 1
ATOM 1748 N N . ILE A 1 224 ? 1.321 -11.020 7.410 1.00 90.75 224 ILE A N 1
ATOM 1749 C CA . ILE A 1 224 ? 2.509 -11.554 8.091 1.00 90.75 224 ILE A CA 1
ATOM 1750 C C . ILE A 1 224 ? 2.360 -13.039 8.407 1.00 90.75 224 ILE A C 1
ATOM 1752 O O . ILE A 1 224 ? 3.329 -13.772 8.241 1.00 90.75 224 ILE A O 1
ATOM 1756 N N . ARG A 1 225 ? 1.195 -13.514 8.869 1.00 89.00 225 ARG A N 1
ATOM 1757 C CA . ARG A 1 225 ? 1.016 -14.907 9.335 1.00 89.00 225 ARG A CA 1
ATOM 1758 C C . ARG A 1 225 ? 0.621 -15.860 8.208 1.00 89.00 225 ARG A C 1
ATOM 1760 O O . ARG A 1 225 ? 1.114 -16.986 8.183 1.00 89.00 225 ARG A O 1
ATOM 1767 N N . TRP A 1 226 ? -0.261 -15.424 7.310 1.00 92.81 226 TRP A N 1
ATOM 1768 C CA . TRP A 1 226 ? -0.776 -16.226 6.198 1.00 92.81 226 TRP A CA 1
ATOM 1769 C C . TRP A 1 226 ? 0.258 -16.326 5.066 1.00 92.81 226 TRP A C 1
ATOM 1771 O O . TRP A 1 226 ? 0.654 -15.312 4.499 1.00 92.81 226 TRP A O 1
ATOM 1781 N N . GLU A 1 227 ? 0.686 -17.542 4.710 1.00 90.25 227 GLU A N 1
ATOM 1782 C CA . GLU A 1 227 ? 1.800 -17.779 3.769 1.00 90.25 227 GLU A CA 1
ATOM 1783 C C . GLU A 1 227 ? 1.574 -17.148 2.392 1.00 90.25 227 GLU A C 1
ATOM 1785 O O . GLU A 1 227 ? 2.431 -16.424 1.886 1.00 90.25 227 GLU A O 1
ATOM 1790 N N . VAL A 1 228 ? 0.384 -17.341 1.815 1.00 89.06 228 VAL A N 1
ATOM 1791 C CA . VAL A 1 228 ? 0.036 -16.744 0.514 1.00 89.06 228 VAL A CA 1
ATOM 1792 C C . VAL A 1 228 ? 0.031 -15.216 0.604 1.00 89.06 228 VAL A C 1
ATOM 1794 O O . VAL A 1 228 ? 0.456 -14.531 -0.318 1.00 89.06 228 VAL A O 1
ATOM 1797 N N . GLY A 1 229 ? -0.405 -14.664 1.732 1.00 89.38 229 GLY A N 1
ATOM 1798 C CA . GLY A 1 229 ? -0.535 -13.228 1.945 1.00 89.38 229 GLY A CA 1
ATOM 1799 C C . GLY A 1 229 ? 0.839 -12.593 2.073 1.00 89.38 229 GLY A C 1
ATOM 1800 O O . GLY A 1 229 ? 1.118 -11.616 1.386 1.00 89.38 229 GLY A O 1
ATOM 1801 N N . ARG A 1 230 ? 1.737 -13.234 2.827 1.00 91.81 230 ARG A N 1
ATOM 1802 C CA . ARG A 1 230 ? 3.153 -12.870 2.887 1.00 91.81 230 ARG A CA 1
ATOM 1803 C C . ARG A 1 230 ? 3.784 -12.856 1.499 1.00 91.81 230 ARG A C 1
ATOM 1805 O O . ARG A 1 230 ? 4.362 -11.843 1.135 1.00 91.81 230 ARG A O 1
ATOM 1812 N N . SER A 1 231 ? 3.578 -13.905 0.697 1.00 88.25 231 SER A N 1
ATOM 1813 C CA . SER A 1 231 ? 4.130 -13.967 -0.665 1.00 88.25 231 SER A CA 1
ATOM 1814 C C . SER A 1 231 ? 3.604 -12.853 -1.584 1.00 88.25 231 SER A C 1
ATOM 1816 O O . SER A 1 231 ? 4.350 -12.310 -2.395 1.00 88.25 231 SER A O 1
ATOM 1818 N N . ILE A 1 232 ? 2.333 -12.453 -1.430 1.00 87.88 232 ILE A N 1
ATOM 1819 C CA . ILE A 1 232 ? 1.745 -11.333 -2.179 1.00 87.88 232 ILE A CA 1
ATOM 1820 C C . ILE A 1 232 ? 2.399 -10.010 -1.765 1.00 87.88 232 ILE A C 1
ATOM 1822 O O . ILE A 1 232 ? 2.772 -9.216 -2.627 1.00 87.88 232 ILE A O 1
ATOM 1826 N N . PHE A 1 233 ? 2.532 -9.755 -0.461 1.00 89.00 233 PHE A N 1
ATOM 1827 C CA . PHE A 1 233 ? 3.107 -8.505 0.043 1.00 89.00 233 PHE A CA 1
ATOM 1828 C C . PHE A 1 233 ? 4.608 -8.397 -0.206 1.00 89.00 233 PHE A C 1
ATOM 1830 O O . PHE A 1 233 ? 5.070 -7.315 -0.552 1.00 89.00 233 PHE A O 1
ATOM 1837 N N . GLU A 1 234 ? 5.345 -9.498 -0.088 1.00 90.19 234 GLU A N 1
ATOM 1838 C CA . GLU A 1 234 ? 6.753 -9.589 -0.475 1.00 90.19 234 GLU A CA 1
ATOM 1839 C C . GLU A 1 234 ? 6.908 -9.265 -1.958 1.00 90.19 234 GLU A C 1
ATOM 1841 O O . GLU A 1 234 ? 7.677 -8.381 -2.320 1.00 90.19 234 GLU A O 1
ATOM 1846 N N . CYS A 1 235 ? 6.050 -9.843 -2.804 1.00 88.81 235 CYS A N 1
ATOM 1847 C CA . CYS A 1 235 ? 6.070 -9.537 -4.222 1.00 88.81 235 CYS A CA 1
ATOM 1848 C C . CYS A 1 235 ? 5.831 -8.052 -4.527 1.00 88.81 235 CYS A C 1
ATOM 1850 O O . CYS A 1 235 ? 6.548 -7.448 -5.324 1.00 88.81 235 CYS A O 1
ATOM 1852 N N . ILE A 1 236 ? 4.823 -7.440 -3.896 1.00 88.69 236 ILE A N 1
ATOM 1853 C CA . ILE A 1 236 ? 4.555 -6.004 -4.049 1.00 88.69 236 ILE A CA 1
ATOM 1854 C C . ILE A 1 236 ? 5.747 -5.184 -3.534 1.00 88.69 236 ILE A C 1
ATOM 1856 O O . ILE A 1 236 ? 6.157 -4.229 -4.197 1.00 88.69 236 ILE A O 1
ATOM 1860 N N . GLY A 1 237 ? 6.319 -5.571 -2.391 1.00 91.06 237 GLY A N 1
ATOM 1861 C CA . GLY A 1 237 ? 7.500 -4.951 -1.793 1.00 91.06 237 GLY A CA 1
ATOM 1862 C C . GLY A 1 237 ? 8.697 -4.952 -2.740 1.00 91.06 237 GLY A C 1
ATOM 1863 O O . GLY A 1 237 ? 9.282 -3.896 -2.973 1.00 91.06 237 GLY A O 1
ATOM 1864 N N . ASP A 1 238 ? 8.983 -6.081 -3.383 1.00 90.12 238 ASP A N 1
ATOM 1865 C CA . ASP A 1 238 ? 10.070 -6.215 -4.355 1.00 90.12 238 ASP A CA 1
ATOM 1866 C C . ASP A 1 238 ? 9.868 -5.326 -5.586 1.00 90.12 238 ASP A C 1
ATOM 1868 O O . ASP A 1 238 ? 10.830 -4.784 -6.139 1.00 90.12 238 ASP A O 1
ATOM 1872 N N . LYS A 1 239 ? 8.619 -5.118 -6.027 1.00 88.50 239 LYS A N 1
ATOM 1873 C CA . LYS A 1 239 ? 8.319 -4.184 -7.128 1.00 88.50 239 LYS A CA 1
ATOM 1874 C C . LYS A 1 239 ? 8.517 -2.740 -6.726 1.00 88.50 239 LYS A C 1
ATOM 1876 O O . LYS A 1 239 ? 9.083 -1.982 -7.511 1.00 88.50 239 LYS A O 1
ATOM 1881 N N . VAL A 1 240 ? 8.092 -2.367 -5.522 1.00 90.19 240 VAL A N 1
ATOM 1882 C CA . VAL A 1 240 ? 8.365 -1.031 -4.987 1.00 90.19 240 VAL A CA 1
ATOM 1883 C C . VAL A 1 240 ? 9.875 -0.834 -4.849 1.00 90.19 240 VAL A C 1
ATOM 1885 O O . VAL A 1 240 ? 10.385 0.173 -5.323 1.00 90.19 240 VAL A O 1
ATOM 1888 N N . ALA A 1 241 ? 10.612 -1.811 -4.318 1.00 91.12 241 ALA A N 1
ATOM 1889 C CA . ALA A 1 241 ? 12.068 -1.753 -4.214 1.00 91.12 241 ALA A CA 1
ATOM 1890 C C . ALA A 1 241 ? 12.744 -1.630 -5.590 1.00 91.12 241 ALA A C 1
ATOM 1892 O O . ALA A 1 241 ? 13.615 -0.787 -5.774 1.00 91.12 241 ALA A O 1
ATOM 1893 N N . THR A 1 242 ? 12.300 -2.401 -6.588 1.00 90.00 242 THR A N 1
ATOM 1894 C CA . THR A 1 242 ? 12.793 -2.295 -7.973 1.00 90.00 242 THR A CA 1
ATOM 1895 C C . THR A 1 242 ? 12.524 -0.908 -8.557 1.00 90.00 242 THR A C 1
ATOM 1897 O O . THR A 1 242 ? 13.405 -0.319 -9.177 1.00 90.00 242 THR A O 1
ATOM 1900 N N . PHE A 1 243 ? 11.328 -0.360 -8.330 1.00 90.44 243 PHE A N 1
ATOM 1901 C CA . PHE A 1 243 ? 10.968 0.984 -8.773 1.00 90.44 243 PHE A CA 1
ATOM 1902 C C . PHE A 1 243 ? 11.839 2.059 -8.114 1.00 90.44 243 PHE A C 1
ATOM 1904 O O . PHE A 1 243 ? 12.329 2.953 -8.801 1.00 90.44 243 PHE A O 1
ATOM 1911 N N . LEU A 1 244 ? 12.068 1.958 -6.802 1.00 90.56 244 LEU A N 1
ATOM 1912 C CA . LEU A 1 244 ? 12.958 2.865 -6.081 1.00 90.56 244 LEU A CA 1
ATOM 1913 C C . LEU A 1 244 ? 14.415 2.700 -6.537 1.00 90.56 244 LEU A C 1
ATOM 1915 O O . LEU A 1 244 ? 15.130 3.686 -6.628 1.00 90.56 244 LEU A O 1
ATOM 1919 N N . ASN A 1 245 ? 14.851 1.500 -6.923 1.00 90.06 245 ASN A N 1
ATOM 1920 C CA . ASN A 1 245 ? 16.202 1.289 -7.446 1.00 90.06 245 ASN A CA 1
ATOM 1921 C C . ASN A 1 245 ? 16.462 2.010 -8.779 1.00 90.06 245 ASN A C 1
ATOM 1923 O O . ASN A 1 245 ? 17.604 2.377 -9.040 1.00 90.06 245 ASN A O 1
ATOM 1927 N N . TYR A 1 246 ? 15.439 2.327 -9.582 1.00 91.19 246 TYR A N 1
ATOM 1928 C CA . TYR A 1 246 ? 15.632 3.177 -10.767 1.00 91.19 246 TYR A CA 1
ATOM 1929 C C . TYR A 1 246 ? 16.116 4.589 -10.416 1.00 91.19 246 TYR A C 1
ATOM 1931 O O . TYR A 1 246 ? 16.790 5.230 -11.225 1.00 91.19 246 TYR A O 1
ATOM 1939 N N . SER A 1 247 ? 15.844 5.082 -9.202 1.00 91.25 247 SER A N 1
ATOM 1940 C CA . SER A 1 247 ? 16.407 6.362 -8.772 1.00 91.25 247 SER A CA 1
ATOM 1941 C C . SER A 1 247 ? 17.909 6.281 -8.514 1.00 91.25 247 SER A C 1
ATOM 1943 O O . SER A 1 247 ? 18.579 7.304 -8.613 1.00 91.25 247 SER A O 1
ATOM 1945 N N . ALA A 1 248 ? 18.453 5.101 -8.192 1.00 87.44 248 ALA A N 1
ATOM 1946 C CA . ALA A 1 248 ? 19.893 4.925 -8.014 1.00 87.44 248 ALA A CA 1
ATOM 1947 C C . ALA A 1 248 ? 20.647 5.115 -9.338 1.00 87.44 248 ALA A C 1
ATOM 1949 O O . ALA A 1 248 ? 21.728 5.699 -9.342 1.00 87.44 248 ALA A O 1
ATOM 1950 N N . ASP A 1 249 ? 20.055 4.717 -10.467 1.00 89.88 249 ASP A N 1
ATOM 1951 C CA . ASP A 1 249 ? 20.622 4.967 -11.798 1.00 89.88 249 ASP A CA 1
ATOM 1952 C C . ASP A 1 249 ? 20.633 6.468 -12.124 1.00 89.88 249 ASP A C 1
ATOM 1954 O O . ASP A 1 249 ? 21.639 7.002 -12.595 1.00 89.88 249 ASP A O 1
ATOM 1958 N N . GLY A 1 250 ? 19.548 7.177 -11.791 1.00 89.31 250 GLY A N 1
ATOM 1959 C CA . GLY A 1 250 ? 19.485 8.637 -11.903 1.00 89.31 250 GLY A CA 1
ATOM 1960 C C . GLY A 1 250 ? 20.497 9.344 -10.994 1.00 89.31 250 GLY A C 1
ATOM 1961 O O . GLY A 1 250 ? 21.182 10.269 -11.425 1.00 89.31 250 GLY A O 1
ATOM 1962 N N . ALA A 1 251 ? 20.649 8.877 -9.755 1.00 90.12 251 ALA A N 1
ATOM 1963 C CA . ALA A 1 251 ? 21.626 9.406 -8.808 1.00 90.12 251 ALA A CA 1
ATOM 1964 C C . ALA A 1 251 ? 23.064 9.168 -9.287 1.00 90.12 251 ALA A C 1
ATOM 1966 O O . ALA A 1 251 ? 23.887 10.077 -9.227 1.00 90.12 251 ALA A O 1
ATOM 1967 N N . SER A 1 252 ? 23.360 7.976 -9.810 1.00 89.50 252 SER A N 1
ATOM 1968 C CA . SER A 1 252 ? 24.668 7.637 -10.375 1.00 89.50 252 SER A CA 1
ATOM 1969 C C . SER A 1 252 ? 25.013 8.500 -11.588 1.00 89.50 252 SER A C 1
ATOM 1971 O O . SER A 1 252 ? 26.185 8.804 -11.799 1.00 89.50 252 SER A O 1
ATOM 1973 N N . PHE A 1 253 ? 24.020 8.902 -12.384 1.00 91.00 253 PHE A N 1
ATOM 1974 C CA . PHE A 1 253 ? 24.222 9.829 -13.496 1.00 91.00 253 PHE A CA 1
ATOM 1975 C C . PHE A 1 253 ? 24.573 11.248 -13.017 1.00 91.00 253 PHE A C 1
ATOM 1977 O O . PHE A 1 253 ? 25.438 11.891 -13.605 1.00 91.00 253 PHE A O 1
ATOM 1984 N N . VAL A 1 254 ? 23.938 11.729 -11.942 1.00 92.00 254 VAL A N 1
ATOM 1985 C CA . VAL A 1 254 ? 24.144 13.094 -11.419 1.00 92.00 254 VAL A CA 1
ATOM 1986 C C . VAL A 1 254 ? 25.405 13.212 -10.557 1.00 92.00 254 VAL A C 1
ATOM 1988 O O . VAL A 1 254 ? 26.163 14.167 -10.706 1.00 92.00 254 VAL A O 1
ATOM 1991 N N . TYR A 1 255 ? 25.626 12.264 -9.644 1.00 89.31 255 TYR A N 1
ATOM 1992 C CA . TYR A 1 255 ? 26.676 12.326 -8.619 1.00 89.31 255 TYR A CA 1
ATOM 1993 C C . TYR A 1 255 ? 27.881 11.420 -8.913 1.00 89.31 255 TYR A C 1
ATOM 1995 O O . TYR A 1 255 ? 28.902 11.520 -8.235 1.00 89.31 255 TYR A O 1
ATOM 2003 N N . GLY A 1 256 ? 27.786 10.554 -9.924 1.00 87.12 256 GLY A N 1
ATOM 2004 C CA . GLY A 1 256 ? 28.807 9.563 -10.261 1.00 87.12 256 GLY A CA 1
ATOM 2005 C C . GLY A 1 256 ? 28.624 8.226 -9.532 1.00 87.12 256 GLY A C 1
ATOM 2006 O O . GLY A 1 256 ? 28.179 8.163 -8.385 1.00 87.12 256 GLY A O 1
ATOM 2007 N N . ASP A 1 257 ? 29.003 7.138 -10.207 1.00 88.06 257 ASP A N 1
ATOM 2008 C CA . ASP A 1 257 ? 28.801 5.754 -9.742 1.00 88.06 257 ASP A CA 1
ATOM 2009 C C . ASP A 1 257 ? 29.576 5.431 -8.452 1.00 88.06 257 ASP A C 1
ATOM 2011 O O . ASP A 1 257 ? 29.057 4.758 -7.564 1.00 88.06 257 ASP A O 1
ATOM 2015 N N . PHE A 1 258 ? 30.778 5.995 -8.294 1.00 86.69 258 PHE A N 1
ATOM 2016 C CA . PHE A 1 258 ? 31.630 5.769 -7.122 1.00 86.69 258 PHE A CA 1
ATOM 2017 C C . PHE A 1 258 ? 30.946 6.183 -5.807 1.00 86.69 258 PHE A C 1
ATOM 2019 O O . PHE A 1 258 ? 30.887 5.408 -4.856 1.00 86.69 258 PHE A O 1
ATOM 2026 N N . ILE A 1 259 ? 30.359 7.383 -5.767 1.00 86.31 259 ILE A N 1
ATOM 2027 C CA . ILE A 1 259 ? 29.749 7.944 -4.550 1.00 86.31 259 ILE A CA 1
ATOM 2028 C C . ILE A 1 259 ? 28.450 7.210 -4.188 1.00 86.31 259 ILE A C 1
ATOM 2030 O O . ILE A 1 259 ? 28.140 7.021 -3.010 1.00 86.31 259 ILE A O 1
ATOM 2034 N N . VAL A 1 260 ? 27.682 6.806 -5.202 1.00 84.06 260 VAL A N 1
ATOM 2035 C CA . VAL A 1 260 ? 26.335 6.254 -5.023 1.00 84.06 260 VAL A CA 1
ATOM 2036 C C . VAL A 1 260 ? 26.357 4.741 -4.819 1.00 84.06 260 VAL A C 1
ATOM 2038 O O . VAL A 1 260 ? 25.642 4.251 -3.948 1.00 84.06 260 VAL A O 1
ATOM 2041 N N . ARG A 1 261 ? 27.154 3.996 -5.595 1.00 81.81 261 ARG A N 1
ATOM 2042 C CA . ARG A 1 261 ? 27.145 2.524 -5.582 1.00 81.81 261 ARG A CA 1
ATOM 2043 C C . ARG A 1 261 ? 28.302 1.896 -4.812 1.00 81.81 261 ARG A C 1
ATOM 2045 O O . ARG A 1 261 ? 28.097 0.835 -4.233 1.00 81.81 261 ARG A O 1
ATOM 2052 N N . GLN A 1 262 ? 29.488 2.510 -4.804 1.00 81.31 262 GLN A N 1
ATOM 2053 C CA . GLN A 1 262 ? 30.657 1.934 -4.119 1.00 81.31 262 GLN A CA 1
ATOM 2054 C C . GLN A 1 262 ? 30.748 2.399 -2.666 1.00 81.31 262 GLN A C 1
ATOM 2056 O O . GLN A 1 262 ? 30.781 1.571 -1.762 1.00 81.31 262 GLN A O 1
ATOM 2061 N N . GLU A 1 263 ? 30.725 3.712 -2.439 1.00 84.25 263 GLU A N 1
ATOM 2062 C CA . GLU A 1 263 ? 30.779 4.291 -1.088 1.00 84.25 263 GLU A CA 1
ATOM 2063 C C . GLU A 1 263 ? 29.408 4.306 -0.397 1.00 84.25 263 GLU A C 1
ATOM 2065 O O . GLU A 1 263 ? 29.321 4.392 0.826 1.00 84.25 263 GLU A O 1
ATOM 2070 N N . GLY A 1 264 ? 28.316 4.233 -1.168 1.00 79.81 264 GLY A N 1
ATOM 2071 C CA . GLY A 1 264 ? 26.959 4.172 -0.623 1.00 79.81 264 GLY A CA 1
ATOM 2072 C C . GLY A 1 264 ? 26.628 5.351 0.293 1.00 79.81 264 GLY A C 1
ATOM 2073 O O . GLY A 1 264 ? 25.954 5.178 1.311 1.00 79.81 264 GLY A O 1
ATOM 2074 N N . VAL A 1 265 ? 27.122 6.554 -0.029 1.00 87.81 265 VAL A N 1
ATOM 2075 C CA . VAL A 1 265 ? 26.968 7.719 0.847 1.00 87.81 265 VAL A CA 1
ATOM 2076 C C . VAL A 1 265 ? 25.483 8.019 1.028 1.00 87.81 265 VAL A C 1
ATOM 2078 O O . VAL A 1 265 ? 24.794 8.417 0.082 1.00 87.81 265 VAL A O 1
ATOM 2081 N N . PHE A 1 266 ? 25.005 7.867 2.267 1.00 85.19 266 PHE A N 1
ATOM 2082 C CA . PHE A 1 266 ? 23.586 7.949 2.626 1.00 85.19 266 PHE A CA 1
ATOM 2083 C C . PHE A 1 266 ? 22.892 9.177 2.029 1.00 85.19 266 PHE A C 1
ATOM 2085 O O . PHE A 1 266 ? 21.807 9.060 1.464 1.00 85.19 266 PHE A O 1
ATOM 2092 N N . ALA A 1 267 ? 23.539 10.344 2.104 1.00 87.81 267 ALA A N 1
ATOM 2093 C CA . ALA A 1 267 ? 22.987 11.588 1.587 1.00 87.81 267 ALA A CA 1
ATOM 2094 C C . ALA A 1 267 ? 22.648 11.494 0.090 1.00 87.81 267 ALA A C 1
ATOM 2096 O O . ALA A 1 267 ? 21.533 11.811 -0.300 1.00 87.81 267 ALA A O 1
ATOM 2097 N N . PHE A 1 268 ? 23.559 11.014 -0.756 1.00 86.69 268 PHE A N 1
ATOM 2098 C CA . PHE A 1 268 ? 23.335 10.999 -2.204 1.00 86.69 268 PHE A CA 1
ATOM 2099 C C . PHE A 1 268 ? 22.439 9.844 -2.651 1.00 86.69 268 PHE A C 1
ATOM 2101 O O . PHE A 1 268 ? 21.607 10.029 -3.539 1.00 86.69 268 PHE A O 1
ATOM 2108 N N . ALA A 1 269 ? 22.552 8.677 -2.015 1.00 84.81 269 ALA A N 1
ATOM 2109 C CA . ALA A 1 269 ? 21.718 7.527 -2.345 1.00 84.81 269 ALA A CA 1
ATOM 2110 C C . ALA A 1 269 ? 20.261 7.735 -1.895 1.00 84.81 269 ALA A C 1
ATOM 2112 O O . ALA A 1 269 ? 19.339 7.649 -2.705 1.00 84.81 269 ALA A O 1
ATOM 2113 N N . VAL A 1 270 ? 20.037 8.073 -0.622 1.00 90.00 270 VAL A N 1
ATOM 2114 C CA . VAL A 1 270 ? 18.687 8.106 -0.037 1.00 90.00 270 VAL A CA 1
ATOM 2115 C C . VAL A 1 270 ? 17.930 9.382 -0.396 1.00 90.00 270 VAL A C 1
ATOM 2117 O O . VAL A 1 270 ? 16.743 9.301 -0.713 1.00 90.00 270 VAL A O 1
ATOM 2120 N N . LEU A 1 271 ? 18.582 10.554 -0.429 1.00 92.25 271 LEU A N 1
ATOM 2121 C CA . LEU A 1 271 ? 17.885 11.788 -0.828 1.00 92.25 271 LEU A CA 1
ATOM 2122 C C . LEU A 1 271 ? 17.381 11.695 -2.271 1.00 92.25 271 LEU A C 1
ATOM 2124 O O . LEU A 1 271 ? 16.266 12.128 -2.549 1.00 92.25 271 LEU A O 1
ATOM 2128 N N . SER A 1 272 ? 18.147 11.080 -3.176 1.00 91.69 272 SER A N 1
ATOM 2129 C CA . SER A 1 272 ? 17.732 10.897 -4.573 1.00 91.69 272 SER A CA 1
ATOM 2130 C C . SER A 1 272 ? 16.483 10.024 -4.703 1.00 91.69 272 SER A C 1
ATOM 2132 O O . SER A 1 272 ? 15.594 10.345 -5.492 1.00 91.69 272 SER A O 1
ATOM 2134 N N . VAL A 1 273 ? 16.375 8.966 -3.889 1.00 92.75 273 VAL A N 1
ATOM 2135 C CA . VAL A 1 273 ? 15.170 8.123 -3.809 1.00 92.75 273 VAL A CA 1
ATOM 2136 C C . VAL A 1 273 ? 13.964 8.949 -3.353 1.00 92.75 273 VAL A C 1
ATOM 2138 O O . VAL A 1 273 ? 12.901 8.881 -3.971 1.00 92.75 273 VAL A O 1
ATOM 2141 N N . ILE A 1 274 ? 14.132 9.781 -2.317 1.00 92.38 274 ILE A N 1
ATOM 2142 C CA . ILE A 1 274 ? 13.070 10.658 -1.794 1.00 92.38 274 ILE A CA 1
ATOM 2143 C C . ILE A 1 274 ? 12.623 11.676 -2.853 1.00 92.38 274 ILE A C 1
ATOM 2145 O O . ILE A 1 274 ? 11.419 11.862 -3.056 1.00 92.38 274 ILE A O 1
ATOM 2149 N N . TYR A 1 275 ? 13.563 12.314 -3.560 1.00 91.88 275 TYR A N 1
ATOM 2150 C CA . TYR A 1 275 ? 13.255 13.265 -4.635 1.00 91.88 275 TYR A CA 1
ATOM 2151 C C . TYR A 1 275 ? 12.514 12.599 -5.797 1.00 91.88 275 TYR A C 1
ATOM 2153 O O . TYR A 1 275 ? 11.496 13.122 -6.257 1.00 91.88 275 TYR A O 1
ATOM 2161 N N . PHE A 1 276 ? 12.981 11.432 -6.244 1.00 92.69 276 PHE A N 1
ATOM 2162 C CA . PHE A 1 276 ? 12.340 10.665 -7.310 1.00 92.69 276 PHE A CA 1
ATOM 2163 C C . PHE A 1 276 ? 10.909 10.256 -6.941 1.00 92.69 276 PHE A C 1
ATOM 2165 O O . PHE A 1 276 ? 9.977 10.487 -7.716 1.00 92.69 276 PHE A O 1
ATOM 2172 N N . PHE A 1 277 ? 10.713 9.716 -5.735 1.00 91.88 277 PHE A N 1
ATOM 2173 C CA . PHE A 1 277 ? 9.391 9.323 -5.254 1.00 91.88 277 PHE A CA 1
ATOM 2174 C C . PHE A 1 277 ? 8.447 10.527 -5.120 1.00 91.88 277 PHE A C 1
ATOM 2176 O O . PHE A 1 277 ? 7.303 10.463 -5.568 1.00 91.88 277 PHE A O 1
ATOM 2183 N N . SER A 1 278 ? 8.930 11.656 -4.594 1.00 92.31 278 SER A N 1
ATOM 2184 C CA . SER A 1 278 ? 8.137 12.888 -4.459 1.00 92.31 278 SER A CA 1
ATOM 2185 C C . SER A 1 278 ? 7.687 13.440 -5.815 1.00 92.31 278 SER A C 1
ATOM 2187 O O . SER A 1 278 ? 6.528 13.825 -5.987 1.00 92.31 278 SER A O 1
ATOM 2189 N N . PHE A 1 279 ? 8.581 13.439 -6.809 1.00 93.12 279 PHE A N 1
ATOM 2190 C CA . PHE A 1 279 ? 8.252 13.824 -8.181 1.00 93.12 279 PHE A CA 1
ATOM 2191 C C . PHE A 1 279 ? 7.207 12.890 -8.804 1.00 93.12 279 PHE A C 1
ATOM 2193 O O . PHE A 1 279 ? 6.231 13.356 -9.395 1.00 93.12 279 PHE A O 1
ATOM 2200 N N . PHE A 1 280 ? 7.366 11.577 -8.626 1.00 91.75 280 PHE A N 1
ATOM 2201 C CA . PHE A 1 280 ? 6.405 10.589 -9.108 1.00 91.75 280 PHE A CA 1
ATOM 2202 C C . PHE A 1 280 ? 5.018 10.790 -8.485 1.00 91.75 280 PHE A C 1
ATOM 2204 O O . PHE A 1 280 ? 4.025 10.888 -9.206 1.00 91.75 280 PHE A O 1
ATOM 2211 N N . ILE A 1 281 ? 4.939 10.932 -7.161 1.00 90.94 281 ILE A N 1
ATOM 2212 C CA . ILE A 1 281 ? 3.676 11.194 -6.463 1.00 90.94 281 ILE A CA 1
ATOM 2213 C C . ILE A 1 281 ? 3.038 12.503 -6.947 1.00 90.94 281 ILE A C 1
ATOM 2215 O O . ILE A 1 281 ? 1.831 12.530 -7.189 1.00 90.94 281 ILE A O 1
ATOM 2219 N N . SER A 1 282 ? 3.827 13.558 -7.180 1.00 92.00 282 SER A N 1
ATOM 2220 C CA . SER A 1 282 ? 3.342 14.822 -7.756 1.00 92.00 282 SER A CA 1
ATOM 2221 C C . SER A 1 282 ? 2.698 14.628 -9.137 1.00 92.00 282 SER A C 1
ATOM 2223 O O . SER A 1 282 ? 1.590 15.115 -9.378 1.00 92.00 282 SER A O 1
ATOM 2225 N N . ILE A 1 283 ? 3.317 13.834 -10.020 1.00 92.94 283 ILE A N 1
ATOM 2226 C CA . ILE A 1 283 ? 2.717 13.461 -11.312 1.00 92.94 283 ILE A CA 1
ATOM 2227 C C . ILE A 1 283 ? 1.402 12.704 -11.108 1.00 92.94 283 ILE A C 1
ATOM 2229 O O . ILE A 1 283 ? 0.411 13.008 -11.773 1.00 92.94 283 ILE A O 1
ATOM 2233 N N . LEU A 1 284 ? 1.354 11.733 -10.193 1.00 89.25 284 LEU A N 1
ATOM 2234 C CA . LEU A 1 284 ? 0.132 10.961 -9.951 1.00 89.25 284 LEU A CA 1
ATOM 2235 C C . LEU A 1 284 ? -0.998 11.832 -9.376 1.00 89.25 284 LEU A C 1
ATOM 2237 O O . LEU A 1 284 ? -2.167 11.566 -9.671 1.00 89.25 284 LEU A O 1
ATOM 2241 N N . TYR A 1 285 ? -0.675 12.869 -8.598 1.00 88.19 285 TYR A N 1
ATOM 2242 C CA . TYR A 1 285 ? -1.638 13.887 -8.174 1.00 88.19 285 TYR A CA 1
ATOM 2243 C C . TYR A 1 285 ? -2.092 14.763 -9.343 1.00 88.19 285 TYR A C 1
ATOM 2245 O O . TYR A 1 285 ? -3.288 15.001 -9.494 1.00 88.19 285 TYR A O 1
ATOM 2253 N N . TYR A 1 286 ? -1.186 15.212 -10.210 1.00 92.00 286 TYR A N 1
ATOM 2254 C CA . TYR A 1 286 ? -1.570 15.977 -11.399 1.00 92.00 286 TYR A CA 1
ATOM 2255 C C . TYR A 1 286 ? -2.503 15.174 -12.324 1.00 92.00 286 TYR A C 1
ATOM 2257 O O . TYR A 1 286 ? -3.491 15.702 -12.830 1.00 92.00 286 TYR A O 1
ATOM 2265 N N . LEU A 1 287 ? -2.243 13.873 -12.485 1.00 87.38 287 LEU A N 1
ATOM 2266 C CA . LEU A 1 287 ? -3.056 12.960 -13.294 1.00 87.38 287 LEU A CA 1
ATOM 2267 C C . LEU A 1 287 ? -4.408 12.585 -12.660 1.00 87.38 287 LEU A C 1
ATOM 2269 O O . LEU A 1 287 ? -5.236 11.962 -13.324 1.00 87.38 287 LEU A O 1
ATOM 2273 N N . GLY A 1 288 ? -4.653 12.914 -11.388 1.00 84.69 288 GLY A N 1
ATOM 2274 C CA . GLY A 1 288 ? -5.886 12.532 -10.692 1.00 84.69 288 GLY A CA 1
ATOM 2275 C C . GLY A 1 288 ? -5.883 11.108 -10.109 1.00 84.69 288 GLY A C 1
ATOM 2276 O O . GLY A 1 288 ? -6.873 10.689 -9.501 1.00 84.69 288 GLY A O 1
ATOM 2277 N N . ALA A 1 289 ? -4.801 10.343 -10.293 1.00 86.44 289 ALA A N 1
ATOM 2278 C CA . ALA A 1 289 ? -4.713 8.946 -9.872 1.00 86.44 289 ALA A CA 1
ATOM 2279 C C . ALA A 1 289 ? 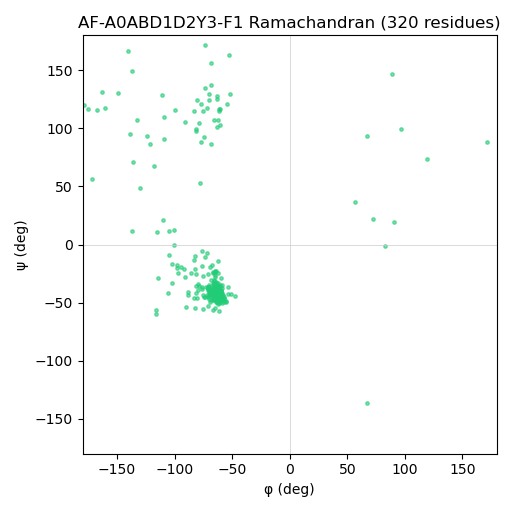-4.638 8.817 -8.344 1.00 86.44 289 ALA A C 1
ATOM 2281 O O . ALA A 1 289 ? -5.384 8.025 -7.761 1.00 86.44 289 ALA A O 1
ATOM 2282 N N . MET A 1 290 ? -3.812 9.640 -7.682 1.00 88.38 290 MET A N 1
ATOM 2283 C CA . MET A 1 290 ? -3.730 9.648 -6.214 1.00 88.38 290 MET A CA 1
ATOM 2284 C C . MET A 1 290 ? -5.057 10.044 -5.577 1.00 88.38 290 MET A C 1
ATOM 2286 O O . MET A 1 290 ? -5.493 9.401 -4.626 1.00 88.38 290 MET A O 1
ATOM 2290 N N . GLN A 1 291 ? -5.746 11.050 -6.122 1.00 90.38 291 GLN A N 1
ATOM 2291 C CA . GLN A 1 291 ? -7.053 11.480 -5.625 1.00 90.38 291 GLN A CA 1
ATOM 2292 C C . GLN A 1 291 ? -8.059 10.336 -5.706 1.00 90.38 291 GLN A C 1
ATOM 2294 O O . GLN A 1 291 ? -8.808 10.101 -4.759 1.00 90.38 291 GLN A O 1
ATOM 2299 N N . TRP A 1 292 ? -8.061 9.586 -6.810 1.00 87.62 292 TRP A N 1
ATOM 2300 C CA . TRP A 1 292 ? -8.924 8.421 -6.945 1.00 87.62 292 TRP A CA 1
ATOM 2301 C C . TRP A 1 292 ? -8.614 7.352 -5.885 1.00 87.62 292 TRP A C 1
ATOM 2303 O O . TRP A 1 292 ? -9.544 6.875 -5.232 1.00 87.62 292 TRP A O 1
ATOM 2313 N N . VAL A 1 293 ? -7.337 7.015 -5.664 1.00 89.00 293 VAL A N 1
ATOM 2314 C CA . VAL A 1 293 ? -6.915 6.025 -4.654 1.00 89.00 293 VAL A CA 1
ATOM 2315 C C . VAL A 1 293 ? -7.297 6.475 -3.241 1.00 89.00 293 VAL A C 1
ATOM 2317 O O . VAL A 1 293 ? -7.969 5.735 -2.521 1.00 89.00 293 VAL A O 1
ATOM 2320 N N . VAL A 1 294 ? -6.942 7.703 -2.864 1.00 92.50 294 VAL A N 1
ATOM 2321 C CA . VAL A 1 294 ? -7.187 8.267 -1.529 1.00 92.50 294 VAL A CA 1
ATOM 2322 C C . VAL A 1 294 ? -8.684 8.369 -1.236 1.00 92.50 294 VAL A C 1
ATOM 2324 O O . VAL A 1 294 ? -9.125 7.961 -0.164 1.00 92.50 294 VAL A O 1
ATOM 2327 N N . LEU A 1 295 ? -9.502 8.826 -2.190 1.00 89.62 295 LEU A N 1
ATOM 2328 C CA . LEU A 1 295 ? -10.957 8.889 -2.007 1.00 89.62 295 LEU A CA 1
ATOM 2329 C C . LEU A 1 295 ? -11.581 7.496 -1.867 1.00 89.62 295 LEU A C 1
ATOM 2331 O O . LEU A 1 295 ? -12.537 7.320 -1.110 1.00 89.62 295 LEU A O 1
ATOM 2335 N N . LYS A 1 296 ? -11.062 6.491 -2.584 1.00 88.81 296 LYS A N 1
ATOM 2336 C CA . LYS A 1 296 ? -11.547 5.110 -2.470 1.00 88.81 296 LYS A CA 1
ATOM 2337 C C . LYS A 1 296 ? -11.180 4.484 -1.135 1.00 88.81 296 LYS A C 1
ATOM 2339 O O . LYS A 1 296 ? -12.061 3.916 -0.493 1.00 88.81 296 LYS A O 1
ATOM 2344 N N . LEU A 1 297 ? -9.931 4.620 -0.707 1.00 91.31 297 LEU A N 1
ATOM 2345 C CA . LEU A 1 297 ? -9.481 4.127 0.592 1.00 91.31 297 LEU A CA 1
ATOM 2346 C C . LEU 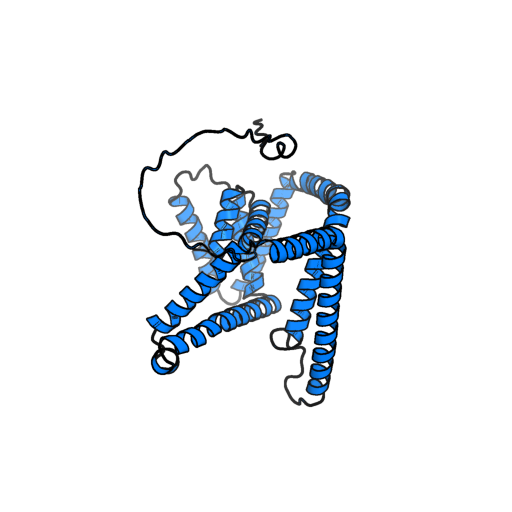A 1 297 ? -10.179 4.860 1.739 1.00 91.31 297 LEU A C 1
ATOM 2348 O O . LEU A 1 297 ? -10.666 4.210 2.658 1.00 91.31 297 LEU A O 1
ATOM 2352 N N . GLY A 1 298 ? -10.337 6.182 1.639 1.00 92.62 298 GLY A N 1
ATOM 2353 C CA . GLY A 1 298 ? -11.088 6.979 2.605 1.00 92.62 298 GLY A CA 1
ATOM 2354 C C . GLY A 1 298 ? -12.553 6.555 2.698 1.00 92.62 298 GLY A C 1
ATOM 2355 O O . GLY A 1 298 ? -13.080 6.425 3.797 1.00 92.62 298 GLY A O 1
ATOM 2356 N N . TRP A 1 299 ? -13.205 6.248 1.571 1.00 90.06 299 TRP A N 1
ATOM 2357 C CA . TRP A 1 299 ? -14.569 5.709 1.567 1.00 90.06 299 TRP A CA 1
ATOM 2358 C C . TRP A 1 299 ? -14.660 4.318 2.215 1.00 90.06 299 TRP A C 1
ATOM 2360 O O . TRP A 1 299 ? -15.598 4.062 2.972 1.00 90.06 299 TRP A O 1
ATOM 2370 N N . ILE A 1 300 ? -13.690 3.430 1.958 1.00 91.50 300 ILE A N 1
ATOM 2371 C CA . ILE A 1 300 ? -13.611 2.116 2.618 1.00 91.50 300 ILE A CA 1
ATOM 2372 C C . ILE A 1 300 ? -13.451 2.310 4.128 1.00 91.50 300 ILE A C 1
ATOM 2374 O O . ILE A 1 300 ? -14.233 1.761 4.900 1.00 91.50 300 ILE A O 1
ATOM 2378 N N . LEU A 1 301 ? -12.499 3.140 4.554 1.00 91.69 301 LEU A N 1
ATOM 2379 C CA . LEU A 1 301 ? -12.232 3.404 5.965 1.00 91.69 301 LEU A CA 1
ATOM 2380 C C . LEU A 1 301 ? -13.451 4.033 6.661 1.00 91.69 301 LEU A C 1
ATOM 2382 O O . LEU A 1 301 ? -13.838 3.592 7.740 1.00 91.69 301 LEU A O 1
ATOM 2386 N N . GLN A 1 302 ? -14.132 4.971 6.000 1.00 92.12 302 GLN A N 1
ATOM 2387 C CA . GLN A 1 302 ? -15.373 5.568 6.489 1.00 92.12 302 GLN A CA 1
ATOM 2388 C C . GLN A 1 302 ? -16.476 4.515 6.672 1.00 92.12 302 GLN A C 1
ATOM 2390 O O . GLN A 1 302 ? -17.169 4.508 7.690 1.00 92.12 302 GLN A O 1
ATOM 2395 N N . ALA A 1 303 ? -16.650 3.616 5.699 1.00 87.62 303 ALA A N 1
ATOM 2396 C CA . ALA A 1 303 ? -17.656 2.561 5.764 1.00 87.62 303 ALA A CA 1
ATOM 2397 C C . ALA A 1 303 ? -17.365 1.553 6.889 1.00 87.62 303 ALA A C 1
ATOM 2399 O O . ALA A 1 303 ? -18.296 1.083 7.549 1.00 87.62 303 ALA A O 1
ATOM 2400 N N . LEU A 1 304 ? -16.086 1.249 7.127 1.00 88.88 304 LEU A N 1
ATOM 2401 C CA . LEU A 1 304 ? -15.647 0.319 8.163 1.00 88.88 304 LEU A CA 1
ATOM 2402 C C . LEU A 1 304 ? -15.744 0.936 9.566 1.00 88.88 304 LEU A C 1
ATOM 2404 O O . LEU A 1 304 ? -16.427 0.389 10.433 1.00 88.88 304 LEU A O 1
ATOM 2408 N N . LEU A 1 305 ? -15.109 2.088 9.795 1.00 89.19 305 LEU A N 1
ATOM 2409 C CA . LEU A 1 305 ? -14.982 2.687 11.128 1.00 89.19 305 LEU A CA 1
ATOM 2410 C C . LEU A 1 305 ? -16.195 3.549 11.509 1.00 89.19 305 LEU A C 1
ATOM 2412 O O . LEU A 1 305 ? -16.490 3.702 12.695 1.00 89.19 305 LEU A O 1
ATOM 2416 N N . GLY A 1 306 ? -16.937 4.080 10.533 1.00 87.81 306 GLY A N 1
ATOM 2417 C CA . GLY A 1 306 ? -18.035 5.021 10.774 1.00 87.81 306 GLY A CA 1
ATOM 2418 C C . GLY A 1 306 ? -17.568 6.420 11.195 1.00 87.81 306 GLY A C 1
ATOM 2419 O O . GLY A 1 306 ? -18.332 7.144 11.830 1.00 87.81 306 GLY A O 1
ATOM 2420 N N . THR A 1 307 ? -16.320 6.772 10.882 1.00 92.12 307 THR A N 1
ATOM 2421 C CA . THR A 1 307 ? -15.713 8.099 11.068 1.00 92.12 307 THR A CA 1
ATOM 2422 C C . THR A 1 307 ? -16.235 9.108 10.045 1.00 92.12 307 THR A C 1
ATOM 2424 O O . THR A 1 307 ? -16.958 8.758 9.106 1.00 92.12 307 THR A O 1
ATOM 2427 N N . THR A 1 308 ? -15.894 10.387 10.213 1.00 93.44 308 THR A N 1
ATOM 2428 C CA . THR A 1 308 ? -16.278 11.410 9.231 1.00 93.44 308 THR A CA 1
ATOM 2429 C C . THR A 1 308 ? -15.536 11.205 7.904 1.00 93.44 308 THR A C 1
ATOM 2431 O O . THR A 1 308 ? -14.463 10.595 7.854 1.00 93.44 308 THR A O 1
ATOM 2434 N N . VAL A 1 309 ? -16.109 11.704 6.800 1.00 90.88 309 VAL A N 1
ATOM 2435 C CA . VAL A 1 309 ? -15.483 11.613 5.466 1.00 90.88 309 VAL A CA 1
ATOM 2436 C C . VAL A 1 309 ? -14.095 12.255 5.493 1.00 90.88 309 VAL A C 1
ATOM 2438 O O . VAL A 1 309 ? -13.137 11.644 5.034 1.00 90.88 309 VAL A O 1
ATOM 2441 N N . CYS A 1 310 ? -13.978 13.448 6.084 1.00 93.31 310 CYS A N 1
ATOM 2442 C CA . CYS A 1 310 ? -12.721 14.189 6.152 1.00 93.31 310 CYS A CA 1
ATOM 2443 C C . CYS A 1 310 ? -11.648 13.434 6.945 1.00 93.31 310 CYS A C 1
ATOM 2445 O O . CYS A 1 310 ? -10.546 13.261 6.437 1.00 93.31 310 CYS A O 1
ATOM 2447 N N . GLU A 1 311 ? -11.974 12.919 8.136 1.00 93.19 311 GLU A N 1
ATOM 2448 C CA . GLU A 1 311 ? -11.032 12.118 8.937 1.00 93.19 311 GLU A CA 1
ATOM 2449 C C . GLU A 1 311 ? -10.543 10.890 8.170 1.00 93.19 311 GLU A C 1
ATOM 2451 O O . GLU A 1 311 ? -9.354 10.587 8.163 1.00 93.19 311 GLU A O 1
ATOM 2456 N N . SER A 1 312 ? -11.459 10.200 7.491 1.00 94.19 312 SER A N 1
ATOM 2457 C CA . SER A 1 312 ? -11.144 8.951 6.797 1.00 94.19 312 SER A CA 1
ATOM 2458 C C . SER A 1 312 ? -10.281 9.189 5.558 1.00 94.19 312 SER A C 1
ATOM 2460 O O . SER A 1 312 ? -9.370 8.416 5.273 1.00 94.19 312 SER A O 1
ATOM 2462 N N . VAL A 1 313 ? -10.552 10.272 4.826 1.00 93.88 313 VAL A N 1
ATOM 2463 C CA . VAL A 1 313 ? -9.772 10.685 3.653 1.00 93.88 313 VAL A CA 1
ATOM 2464 C C . VAL A 1 313 ? -8.377 11.150 4.065 1.00 93.88 313 VAL A C 1
ATOM 2466 O O . VAL A 1 313 ? -7.412 10.740 3.430 1.00 93.88 313 VAL A O 1
ATOM 2469 N N . ILE A 1 314 ? -8.250 11.933 5.141 1.00 93.94 314 ILE A N 1
ATOM 2470 C CA . ILE A 1 314 ? -6.944 12.373 5.658 1.00 93.94 314 ILE A CA 1
ATOM 2471 C C . ILE A 1 314 ? -6.136 11.171 6.160 1.00 93.94 314 ILE A C 1
ATOM 2473 O O . ILE A 1 314 ? -4.974 11.019 5.796 1.00 93.94 314 ILE A O 1
ATOM 2477 N N . ALA A 1 315 ? -6.755 10.265 6.922 1.00 93.31 315 ALA A N 1
ATOM 2478 C CA . ALA A 1 315 ? -6.092 9.048 7.386 1.00 93.31 315 ALA A CA 1
ATOM 2479 C C . ALA A 1 315 ? -5.606 8.167 6.220 1.00 93.31 315 ALA A C 1
ATOM 2481 O O . ALA A 1 315 ? -4.505 7.629 6.276 1.00 93.31 315 ALA A O 1
ATOM 2482 N N . ALA A 1 316 ? -6.394 8.050 5.145 1.00 93.00 316 ALA A N 1
ATOM 2483 C CA . ALA A 1 316 ? -5.986 7.334 3.938 1.00 93.00 316 ALA A CA 1
ATOM 2484 C C . ALA A 1 316 ? -4.882 8.063 3.149 1.00 93.00 316 ALA A C 1
ATOM 2486 O O . ALA A 1 316 ? -4.017 7.408 2.572 1.00 93.00 316 ALA A O 1
ATOM 2487 N N . ALA A 1 317 ? -4.895 9.399 3.118 1.00 91.75 317 ALA A N 1
ATOM 2488 C CA . ALA A 1 317 ? -3.872 10.204 2.451 1.00 91.75 317 ALA A CA 1
ATOM 2489 C C . ALA A 1 317 ? -2.499 10.063 3.124 1.00 91.75 317 ALA A C 1
ATOM 2491 O O . ALA A 1 317 ? -1.497 9.904 2.425 1.00 91.75 317 ALA A O 1
ATOM 2492 N N . ASN A 1 318 ? -2.471 10.018 4.461 1.00 93.50 318 ASN A N 1
ATOM 2493 C CA . ASN A 1 318 ? -1.247 9.885 5.261 1.00 93.50 318 ASN A CA 1
ATOM 2494 C C . ASN A 1 318 ? -0.483 8.570 5.019 1.00 93.50 318 ASN A C 1
ATOM 2496 O O . ASN A 1 318 ? 0.674 8.460 5.404 1.00 93.50 318 ASN A O 1
ATOM 2500 N N . ILE A 1 319 ? -1.103 7.573 4.377 1.00 90.25 319 ILE A N 1
ATOM 2501 C CA . ILE A 1 319 ? -0.414 6.342 3.954 1.00 90.25 319 ILE A CA 1
ATOM 2502 C C . ILE A 1 319 ? 0.587 6.631 2.820 1.00 90.25 319 ILE A C 1
ATOM 2504 O O . ILE A 1 319 ? 1.597 5.944 2.707 1.00 90.25 319 ILE A O 1
ATOM 2508 N N . PHE A 1 320 ? 0.310 7.629 1.974 1.00 84.25 320 PHE A N 1
ATOM 2509 C CA . PHE A 1 320 ? 1.077 7.901 0.750 1.00 84.25 320 PHE A CA 1
ATOM 2510 C C . PHE A 1 320 ? 1.824 9.231 0.765 1.00 84.25 320 PHE A C 1
ATOM 2512 O O . PHE A 1 320 ? 2.826 9.371 0.070 1.00 84.25 320 PHE A O 1
ATOM 2519 N N . SER A 1 321 ? 1.310 10.218 1.496 1.00 73.25 321 SER A N 1
ATOM 2520 C CA . SER A 1 321 ? 1.884 11.556 1.588 1.00 73.25 321 SER A CA 1
ATOM 2521 C C . SER A 1 321 ? 1.940 11.943 3.056 1.00 73.25 321 SER A C 1
ATOM 2523 O O . SER A 1 321 ? 0.898 12.194 3.661 1.00 73.25 321 SER A O 1
ATOM 2525 N N . GLY A 1 322 ? 3.152 11.951 3.605 1.00 66.38 322 GLY A N 1
ATOM 2526 C CA . GLY A 1 322 ? 3.469 12.409 4.957 1.00 66.38 322 GLY A CA 1
ATOM 2527 C C . GLY A 1 322 ? 4.449 13.566 4.931 1.00 66.38 322 GLY A C 1
ATOM 2528 O O . GLY A 1 322 ? 5.112 13.741 3.882 1.00 66.38 322 GLY A O 1
#

Solvent-accessible surface area (backbone atoms only — not comparable to full-atom values): 18549 Å² total; per-residue (Å²): 144,80,88,79,82,81,88,83,79,82,85,86,83,80,87,83,85,82,79,85,77,89,81,82,89,79,87,81,88,77,90,79,88,80,93,82,80,81,82,70,84,62,66,64,62,52,55,51,53,50,54,49,47,54,51,47,64,74,38,41,69,58,51,52,50,50,51,50,51,53,51,51,50,50,51,50,54,51,47,52,52,52,50,53,56,47,55,61,51,55,78,74,53,93,76,84,84,63,80,36,59,76,47,72,68,31,31,51,52,49,52,50,49,52,52,51,51,50,48,44,38,62,71,45,47,46,69,65,37,55,61,56,41,51,59,71,44,48,47,52,48,52,49,53,52,43,57,50,54,62,36,69,65,41,46,52,48,54,52,48,52,53,50,51,52,50,50,52,50,50,50,66,64,33,73,87,39,67,70,60,52,52,58,57,51,52,55,51,50,52,50,51,50,54,51,70,73,39,92,56,67,90,72,65,67,60,59,40,54,54,45,46,52,50,51,53,50,52,49,47,44,40,45,68,69,34,67,71,36,29,54,52,50,50,41,52,48,53,49,52,51,53,58,49,49,55,28,50,57,54,33,25,70,75,69,34,52,60,48,38,71,72,67,49,38,60,68,59,42,51,49,35,35,52,52,48,51,52,53,50,53,50,50,34,48,75,72,46,53,46,55,53,51,25,53,50,47,7,50,51,45,19,70,69,35,67,54,55,64,66,61,21,28,51,61,38,36,52,77,81,56,124

Radius of gyration: 29.98 Å; Cα contacts (8 Å, |Δi|>4): 119; chains: 1; bounding box: 66×86×74 Å

Mean predicted aligned error: 14.82 Å

Foldseek 3Di:
DDDDDPPPPPPPDDDDDDDDDDDDDDDDDDDDDDDDDDDDPPPPVVVVVVVVVVVCVVCVVVVVVVVVVVVVVVVVVVLVVLVVVLVVVLVVDDPDPDLPCLDGDVVVVVVVVVVVVVVCCVPPVCVPCVVCCVPPPVVVVCVVVVVQCVPPCSVVVVVVVLVVVVVVVCCVVCVVPVVVVVVVVVVVVVVVVCLVPDPCNPPDDCLLVVLVVVVVVVLCCQCPVDPVNVVVVVSVVVVVVVVLVVLLVVLCVVPNCCVCPVVVPVCSPVVSSVVVLVVVVVVCVVVCNLVVQLQVQLVVSCVRRVDDSVVSSVVSSVVRPD

Sequence (322 aa):
MSGIQNEAFDHEGNGLQLTHRKSGTIVNTENGDSADTASLPSNSKRTVYDKLGDLVDKYKAQIRIAWLVTLNALVIIFFGFATNHYLEKEETCSTGCGMQWCSGYGMLVLLLGFVYLGLVYFHIVKPLLRKPFKSNVVKPLSRTLGNFFSSLWAKLGACGVILVAFAIFCFIETKDEPERLMSLVGMATLFILAFICSKHPTRINYRPVVLGVTFQFLLGLFCIRWEVGRSIFECIGDKVATFLNYSADGASFVYGDFIVRQEGVFAFAVLSVIYFFSFFISILYYLGAMQWVVLKLGWILQALLGTTVCESVIAAANIFSG

Secondary structure (DSSP, 8-state):
--------SS-SSS----------------------------HHHHHHHHHHHHHHHHTHHHHHHHHHHHHHHHHHHHHHHHHHHHHHHHHT-SS--S--SSSTHHHHHHHHHHHHHHHHIIIIIHHHHHHHHIIIIIHHHHHHHHHHHHSHHHHHHHHHHHHHHHHHHHHHHHSS-TTHHHHHHHHHHHHHHHHHT-S-GGG--HHHHHHHHHHHHHHHIIIIISHHHHHHHHHHHHHHHHHHHHHHHHHHHHH-HIIIIIS--HHHHHHHHHHHHHHHHHHHHHTTHHHHHHHHHHHHHHHHH---HHHHHHHHHTTT--

Organism: Culex pipiens pipiens (NCBI:txid38569)

Nearest PDB structures (foldseek):
  8tz1-assembly1_A  TM=7.735E-01  e=1.088E-09  Bos taurus
  6ksw-assembly1_C  TM=7.970E-01  e=6.008E-08  Homo sapiens

pLDDT: mean 76.52, std 18.84, range [25.98, 95.62]

InterPro domains:
  IPR002668 Concentrative nucleoside transporter N-terminal domain [PF01773] (185-257)
  IPR008276 Concentrative nucleoside transporter [PTHR10590] (50-321)
  IPR011642 Nucleoside transporter/FeoB GTPase, Gate domain [PF07670] (268-322)